Protein AF-A0A4Q4UYW0-F1 (afdb_monomer)

Structure (mmCIF, N/CA/C/O backbone):
data_AF-A0A4Q4UYW0-F1
#
_entry.id   AF-A0A4Q4UYW0-F1
#
loop_
_atom_site.group_PDB
_atom_site.id
_atom_site.type_symbol
_atom_site.label_atom_id
_atom_site.label_alt_id
_atom_site.label_comp_id
_atom_site.label_asym_id
_atom_site.label_entity_id
_atom_site.label_seq_id
_atom_site.pdbx_PDB_ins_code
_atom_site.Cartn_x
_atom_site.Cartn_y
_atom_site.Cartn_z
_atom_site.occupancy
_atom_site.B_iso_or_equiv
_atom_site.auth_seq_id
_atom_site.auth_comp_id
_atom_site.auth_asym_id
_atom_site.auth_atom_id
_atom_site.pdbx_PDB_model_num
ATOM 1 N N . MET A 1 1 ? 31.840 22.309 -17.885 1.00 37.22 1 MET A N 1
ATOM 2 C CA . MET A 1 1 ? 30.847 21.472 -18.588 1.00 37.22 1 MET A CA 1
ATOM 3 C C . MET A 1 1 ? 29.700 21.214 -17.633 1.00 37.22 1 MET A C 1
ATOM 5 O O . MET A 1 1 ? 29.828 20.381 -16.749 1.00 37.22 1 MET A O 1
ATOM 9 N N . SER A 1 2 ? 28.628 21.988 -17.738 1.00 43.12 2 SER A N 1
ATOM 10 C CA . SER A 1 2 ? 27.398 21.745 -16.988 1.00 43.12 2 SER A CA 1
ATOM 11 C C . SER A 1 2 ? 26.400 21.088 -17.933 1.00 43.12 2 SER A C 1
ATOM 13 O O . SER A 1 2 ? 25.765 21.777 -18.727 1.00 43.12 2 SER A O 1
ATOM 15 N N . VAL A 1 3 ? 26.281 19.765 -17.866 1.00 48.62 3 VAL A N 1
ATOM 16 C CA . VAL A 1 3 ? 25.119 19.072 -18.419 1.00 48.62 3 VAL A CA 1
ATOM 17 C C . VAL A 1 3 ? 24.305 18.651 -17.213 1.00 48.62 3 VAL A C 1
ATOM 19 O O . VAL A 1 3 ? 24.670 17.733 -16.485 1.00 48.62 3 VAL A O 1
ATOM 22 N N . LEU A 1 4 ? 23.254 19.415 -16.938 1.00 41.69 4 LEU A N 1
ATOM 23 C CA . LEU A 1 4 ? 22.199 19.003 -16.027 1.00 41.69 4 LEU A CA 1
ATOM 24 C C . LEU A 1 4 ? 21.685 17.650 -16.523 1.00 41.69 4 LEU A C 1
ATOM 26 O O . LEU A 1 4 ? 20.994 17.578 -17.535 1.00 41.69 4 LEU A O 1
ATOM 30 N N . ASN A 1 5 ? 22.084 16.580 -15.840 1.00 45.84 5 ASN A N 1
ATOM 31 C CA . ASN A 1 5 ? 21.645 15.225 -16.124 1.00 45.84 5 ASN A CA 1
ATOM 32 C C . ASN A 1 5 ? 20.205 15.103 -15.611 1.00 45.84 5 ASN A C 1
ATOM 34 O O . ASN A 1 5 ? 19.944 14.687 -14.482 1.00 45.84 5 ASN A O 1
ATOM 38 N N . LEU A 1 6 ? 19.264 15.602 -16.414 1.00 48.75 6 LEU A N 1
ATOM 39 C CA . LEU A 1 6 ? 17.828 15.478 -16.197 1.00 48.75 6 LEU A CA 1
ATOM 40 C C . LEU A 1 6 ? 17.449 14.009 -16.434 1.00 48.75 6 LEU A C 1
ATOM 42 O O . LEU A 1 6 ? 16.864 13.670 -17.449 1.00 48.75 6 LEU A O 1
ATOM 46 N N . ARG A 1 7 ? 17.823 13.141 -15.486 1.00 54.03 7 ARG A N 1
ATOM 47 C CA . ARG A 1 7 ? 17.459 11.719 -15.420 1.00 54.03 7 ARG A CA 1
ATOM 48 C C . ARG A 1 7 ? 17.829 10.905 -16.668 1.00 54.03 7 ARG A C 1
ATOM 50 O O . ARG A 1 7 ? 16.960 10.494 -17.419 1.00 54.03 7 ARG A O 1
ATOM 57 N N . ASP A 1 8 ? 19.112 10.577 -16.793 1.00 66.94 8 ASP A N 1
ATOM 58 C CA . ASP A 1 8 ? 19.540 9.192 -17.052 1.00 66.94 8 ASP A CA 1
ATOM 59 C C . ASP A 1 8 ? 18.953 8.482 -18.296 1.00 66.94 8 ASP A C 1
ATOM 61 O O . ASP A 1 8 ? 18.751 7.267 -18.296 1.00 66.94 8 ASP A O 1
ATOM 65 N N . VAL A 1 9 ? 18.678 9.232 -19.368 1.00 78.44 9 VAL A N 1
ATOM 66 C CA . VAL A 1 9 ? 18.334 8.664 -20.679 1.00 78.44 9 VAL A CA 1
ATOM 67 C C . VAL A 1 9 ? 19.614 8.131 -21.314 1.00 78.44 9 VAL A C 1
ATOM 69 O O . VAL A 1 9 ? 20.550 8.888 -21.580 1.00 78.44 9 VAL A O 1
ATOM 72 N N . LEU A 1 10 ? 19.657 6.824 -21.549 1.00 82.50 10 LEU A N 1
ATOM 73 C CA . LEU A 1 10 ? 20.771 6.159 -22.205 1.00 82.50 10 LEU A CA 1
ATOM 74 C C . LEU A 1 10 ? 20.535 6.100 -23.718 1.00 82.50 10 LEU A C 1
ATOM 76 O O . LEU A 1 10 ? 19.423 5.794 -24.156 1.00 82.50 10 LEU A O 1
ATOM 80 N N . PRO A 1 11 ? 21.575 6.337 -24.537 1.00 84.06 11 PRO A N 1
ATOM 81 C CA . PRO A 1 11 ? 21.497 6.024 -25.954 1.00 84.06 11 PRO A CA 1
ATOM 82 C C . PRO A 1 11 ? 21.308 4.513 -26.139 1.00 84.06 11 PRO A C 1
ATOM 84 O O . PRO A 1 11 ? 21.851 3.709 -25.374 1.00 84.06 11 PRO A O 1
ATOM 87 N N . PHE A 1 12 ? 20.555 4.119 -27.166 1.00 84.75 12 PHE A N 1
ATOM 88 C CA . PHE A 1 12 ? 20.363 2.706 -27.469 1.00 84.75 12 PHE A CA 1
ATOM 89 C C . PHE A 1 12 ? 21.701 2.034 -27.830 1.00 84.75 12 PHE A C 1
ATOM 91 O O . PHE A 1 12 ? 22.439 2.559 -28.670 1.00 84.75 12 PHE A O 1
ATOM 98 N N . PRO A 1 13 ? 22.035 0.878 -27.227 1.00 84.94 13 PRO A N 1
ATOM 99 C CA . PRO A 1 13 ? 23.252 0.152 -27.567 1.00 84.94 13 PRO A CA 1
ATOM 100 C C . PRO A 1 13 ? 23.140 -0.444 -28.975 1.00 84.94 13 PRO A C 1
ATOM 102 O O . PRO A 1 13 ? 22.151 -1.101 -29.299 1.00 84.94 13 PRO A O 1
ATOM 105 N N . GLY A 1 14 ? 24.164 -0.244 -29.807 1.00 81.62 14 GLY A N 1
ATOM 106 C CA . GLY A 1 14 ? 24.195 -0.795 -31.164 1.00 81.62 14 GLY A CA 1
ATOM 107 C C . GLY A 1 14 ? 24.127 -2.326 -31.172 1.00 81.62 14 GLY A C 1
ATOM 108 O O . GLY A 1 14 ? 24.785 -2.986 -30.367 1.00 81.62 14 GLY A O 1
ATOM 109 N N . GLY A 1 15 ? 23.309 -2.887 -32.064 1.00 82.38 15 GLY A N 1
ATOM 110 C CA . GLY A 1 15 ? 23.194 -4.326 -32.289 1.00 82.38 15 GLY A CA 1
ATOM 111 C C . GLY A 1 15 ? 24.030 -4.822 -33.472 1.00 82.38 15 GLY A C 1
ATOM 112 O O . GLY A 1 15 ? 25.013 -4.206 -33.876 1.00 82.38 15 GLY A O 1
ATOM 113 N N . ALA A 1 16 ? 23.627 -5.966 -34.034 1.00 76.81 16 ALA A N 1
ATOM 114 C CA . ALA A 1 16 ? 24.297 -6.583 -35.184 1.00 76.81 16 ALA A CA 1
ATOM 115 C C . ALA A 1 16 ? 24.113 -5.791 -36.494 1.00 76.81 16 ALA A C 1
ATOM 117 O O . ALA A 1 16 ? 24.947 -5.895 -37.388 1.00 76.81 16 ALA A O 1
ATOM 118 N N . ASN A 1 17 ? 23.045 -4.993 -36.588 1.00 81.81 17 ASN A N 1
ATOM 119 C CA . ASN A 1 17 ? 22.702 -4.159 -37.738 1.00 81.81 17 ASN A CA 1
ATOM 120 C C . ASN A 1 17 ? 22.363 -2.736 -37.282 1.00 81.81 17 ASN A C 1
ATOM 122 O O . ASN A 1 17 ? 22.020 -2.516 -36.125 1.00 81.81 17 ASN A O 1
ATOM 126 N N . SER A 1 18 ? 22.362 -1.776 -38.211 1.00 78.94 18 SER A N 1
ATOM 127 C CA . SER A 1 18 ? 21.958 -0.386 -37.937 1.00 78.94 18 SER A CA 1
ATOM 128 C C . SER A 1 18 ? 20.484 -0.233 -37.539 1.00 78.94 18 SER A C 1
ATOM 130 O O . SER A 1 18 ? 20.107 0.792 -36.984 1.00 78.94 18 SER A O 1
ATOM 132 N N . SER A 1 19 ? 19.650 -1.230 -37.842 1.00 82.94 19 SER A N 1
ATOM 133 C CA . SER A 1 19 ? 18.232 -1.287 -37.474 1.00 82.94 19 SER A CA 1
ATOM 134 C C . SER A 1 19 ? 17.964 -2.076 -36.193 1.00 82.94 19 SER A C 1
ATOM 136 O O . SER A 1 19 ? 16.814 -2.141 -35.773 1.00 82.94 19 SER A O 1
ATOM 138 N N . ASP A 1 20 ? 18.982 -2.684 -35.581 1.00 86.31 20 ASP A N 1
ATOM 139 C CA . ASP A 1 20 ? 18.820 -3.565 -34.427 1.00 86.31 20 ASP A CA 1
ATOM 140 C C . ASP A 1 20 ? 19.618 -3.048 -33.231 1.00 86.31 20 ASP A C 1
ATOM 142 O O . ASP A 1 20 ? 20.729 -2.537 -33.369 1.00 86.31 20 ASP A O 1
ATOM 146 N N . ILE A 1 21 ? 19.076 -3.249 -32.036 1.00 87.94 21 ILE A N 1
ATOM 147 C CA . ILE A 1 21 ? 19.763 -2.996 -30.768 1.00 87.94 21 ILE A CA 1
ATOM 148 C C . ILE A 1 21 ? 19.910 -4.297 -30.001 1.00 87.94 21 ILE A C 1
ATOM 150 O O . ILE A 1 21 ? 19.059 -5.186 -30.088 1.00 87.94 21 ILE A O 1
ATOM 154 N N . PHE 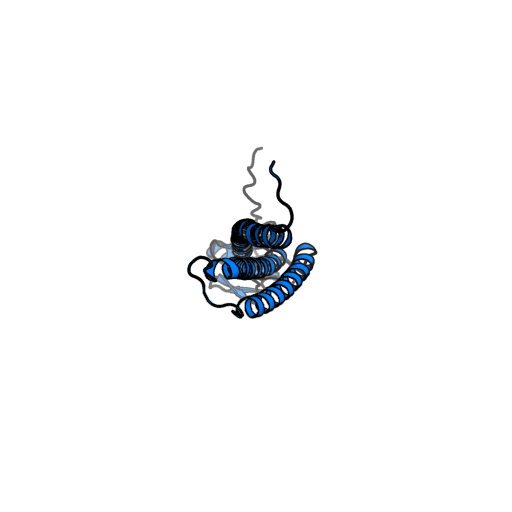A 1 22 ? 20.999 -4.409 -29.249 1.00 85.50 22 PHE A N 1
ATOM 155 C CA . PHE A 1 22 ? 21.275 -5.577 -28.425 1.00 85.50 22 PHE A CA 1
ATOM 156 C C . PHE A 1 22 ? 21.158 -5.214 -26.946 1.00 85.50 22 PHE A C 1
ATOM 158 O O . PHE A 1 22 ? 22.003 -4.509 -26.398 1.00 85.50 22 PHE A O 1
ATOM 165 N N . LEU A 1 23 ? 20.097 -5.698 -26.301 1.00 84.12 23 LEU A N 1
ATOM 166 C CA . LEU A 1 23 ? 19.806 -5.458 -24.889 1.00 84.12 23 LEU A CA 1
ATOM 167 C C . LEU A 1 23 ? 19.755 -6.787 -24.148 1.00 84.12 23 LEU A C 1
ATOM 169 O O . LEU A 1 23 ? 18.889 -7.618 -24.413 1.00 84.12 23 LEU A O 1
ATOM 173 N N . ASN A 1 24 ? 20.693 -6.976 -23.216 1.00 79.25 24 ASN A N 1
ATOM 174 C CA . ASN A 1 24 ? 20.691 -8.076 -22.248 1.00 79.25 24 ASN A CA 1
ATOM 175 C C . ASN A 1 24 ? 20.400 -9.463 -22.870 1.00 79.25 24 ASN A C 1
ATOM 177 O O . ASN A 1 24 ? 19.619 -10.253 -22.341 1.00 79.25 24 ASN A O 1
ATOM 181 N N . GLY A 1 25 ? 21.043 -9.757 -24.009 1.00 77.31 25 GLY A N 1
ATOM 182 C CA . GLY A 1 25 ? 20.947 -11.049 -24.698 1.00 77.31 25 GLY A CA 1
ATOM 183 C C . GLY A 1 25 ? 19.848 -11.152 -25.759 1.00 77.31 25 GLY A C 1
ATOM 184 O O . GLY A 1 25 ? 19.699 -12.216 -26.357 1.00 77.31 25 GLY A O 1
ATOM 185 N N . GLN A 1 26 ? 19.085 -10.085 -26.009 1.00 83.56 26 GLN A N 1
ATOM 186 C CA . GLN A 1 26 ? 17.999 -10.067 -26.989 1.00 83.56 26 GLN A CA 1
ATOM 187 C C . GLN A 1 26 ? 18.166 -8.938 -28.011 1.00 83.56 26 GLN A C 1
ATOM 189 O O . GLN A 1 26 ? 18.693 -7.865 -27.711 1.00 83.56 26 GLN A O 1
ATOM 194 N N . HIS A 1 27 ? 17.715 -9.205 -29.239 1.00 86.62 27 HIS A N 1
ATOM 195 C CA . HIS A 1 27 ? 17.738 -8.252 -30.345 1.00 86.62 27 HIS A CA 1
ATOM 196 C C . HIS A 1 27 ? 16.369 -7.587 -30.496 1.00 86.62 27 HIS A C 1
ATOM 198 O O . HIS A 1 27 ? 15.364 -8.272 -30.704 1.00 86.62 27 HIS A O 1
ATOM 204 N N . LEU A 1 28 ? 16.339 -6.258 -30.429 1.00 86.44 28 LEU A N 1
ATOM 205 C CA . LEU A 1 28 ? 15.134 -5.445 -30.606 1.00 86.44 28 LEU A CA 1
ATOM 206 C C . LEU A 1 28 ? 15.288 -4.548 -31.836 1.00 86.44 28 LEU A C 1
ATOM 208 O O . LEU A 1 28 ? 16.394 -4.121 -32.153 1.00 86.44 28 LEU A O 1
ATOM 212 N N . ASN A 1 29 ? 14.180 -4.247 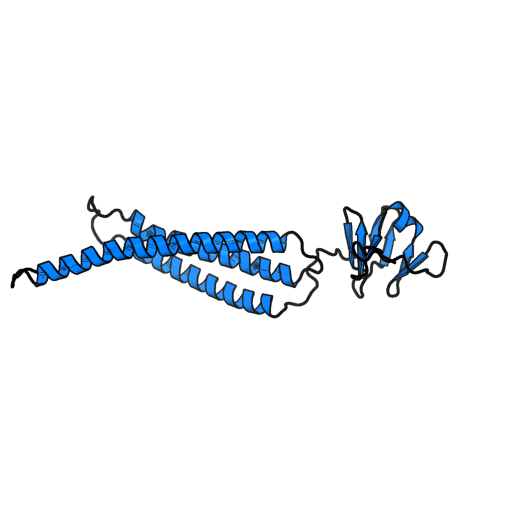-32.514 1.00 88.00 29 ASN A N 1
ATOM 213 C CA . ASN A 1 29 ? 14.194 -3.393 -33.699 1.00 88.00 29 ASN A CA 1
ATOM 214 C C . ASN A 1 29 ? 14.223 -1.910 -33.285 1.00 88.00 29 ASN A C 1
ATOM 216 O O . ASN A 1 29 ? 13.258 -1.400 -32.711 1.00 88.00 29 ASN A O 1
ATOM 220 N N . LEU A 1 30 ? 15.326 -1.226 -33.591 1.00 87.69 30 LEU A N 1
ATOM 221 C CA . LEU A 1 30 ? 15.562 0.185 -33.278 1.00 87.69 30 LEU A CA 1
ATOM 222 C C . LEU A 1 30 ? 14.577 1.095 -34.006 1.00 87.69 30 LEU A C 1
ATOM 224 O O . LEU A 1 30 ? 14.023 2.003 -33.395 1.00 87.69 30 LEU A O 1
ATOM 228 N N . THR A 1 31 ? 14.295 0.817 -35.281 1.00 88.62 31 THR A N 1
ATOM 229 C CA . THR A 1 31 ? 13.403 1.670 -36.087 1.00 88.62 31 THR A CA 1
ATOM 230 C C . THR A 1 31 ? 11.992 1.720 -35.506 1.00 88.62 31 THR A C 1
ATOM 232 O O . THR A 1 31 ? 11.359 2.772 -35.468 1.00 88.62 31 THR A O 1
ATOM 235 N N . THR A 1 32 ? 11.510 0.591 -34.981 1.00 87.25 32 THR A N 1
ATOM 236 C CA . THR A 1 32 ? 10.212 0.505 -34.309 1.00 87.25 32 THR A CA 1
ATOM 237 C C . THR A 1 32 ? 10.228 1.232 -32.966 1.00 87.25 32 THR A C 1
ATOM 239 O O . THR A 1 32 ? 9.264 1.915 -32.631 1.00 87.25 32 THR A O 1
ATOM 242 N N . LEU A 1 33 ? 11.317 1.125 -32.201 1.00 87.50 33 LEU A N 1
ATOM 243 C CA . LEU A 1 33 ? 11.456 1.821 -30.920 1.00 87.50 33 LEU A CA 1
ATOM 244 C C . LEU A 1 33 ? 11.475 3.341 -31.091 1.00 87.50 33 LEU A C 1
ATOM 246 O O . LEU A 1 33 ? 10.800 4.039 -30.338 1.00 87.50 33 LEU A O 1
ATOM 250 N N . GLU A 1 34 ? 12.179 3.842 -32.106 1.00 89.00 34 GLU A N 1
ATOM 251 C CA . GLU A 1 34 ? 12.214 5.266 -32.445 1.00 89.00 34 GLU A CA 1
ATOM 252 C C . GLU A 1 34 ? 10.867 5.761 -32.981 1.00 89.00 34 GLU A C 1
ATOM 254 O O . GLU A 1 34 ? 10.387 6.809 -32.550 1.00 89.00 34 GLU A O 1
ATOM 259 N N . TYR A 1 35 ? 10.211 4.990 -33.859 1.00 90.31 35 TYR A N 1
ATOM 260 C CA . TYR A 1 35 ? 8.886 5.333 -34.389 1.00 90.31 35 TYR A CA 1
ATOM 261 C C . TYR A 1 35 ? 7.846 5.494 -33.273 1.00 90.31 35 TYR A C 1
ATOM 263 O O . TYR A 1 35 ? 7.040 6.424 -33.289 1.00 90.31 35 TYR A O 1
ATOM 271 N N . TRP A 1 36 ? 7.902 4.618 -32.269 1.00 88.81 36 TRP A N 1
ATOM 272 C CA . TRP A 1 36 ? 7.042 4.673 -31.092 1.00 88.81 36 TRP A CA 1
ATOM 273 C C . TRP A 1 36 ? 7.641 5.486 -29.937 1.00 88.81 36 TRP A C 1
ATOM 275 O O . TRP A 1 36 ? 7.127 5.393 -28.829 1.00 88.81 36 TRP A O 1
ATOM 285 N N . ASN A 1 37 ? 8.683 6.291 -30.165 1.00 91.19 37 ASN A N 1
ATOM 286 C CA . ASN A 1 37 ? 9.288 7.198 -29.182 1.00 91.19 37 ASN A CA 1
ATOM 287 C C . ASN A 1 37 ? 9.569 6.543 -27.813 1.00 91.19 37 ASN A C 1
ATOM 289 O O . ASN A 1 37 ? 9.268 7.097 -26.752 1.00 91.19 37 ASN A O 1
ATOM 293 N N . TYR A 1 38 ? 10.096 5.321 -27.840 1.00 89.06 38 TYR A N 1
ATOM 294 C CA . TYR A 1 38 ? 10.594 4.668 -26.641 1.00 89.06 38 TYR A CA 1
ATOM 295 C C . TYR A 1 38 ? 11.957 5.240 -26.269 1.00 89.06 38 TYR A C 1
ATOM 297 O O . TYR A 1 38 ? 12.795 5.520 -27.123 1.00 89.06 38 TYR A O 1
ATOM 305 N N . THR A 1 39 ? 12.192 5.369 -24.970 1.00 89.56 39 THR A N 1
ATOM 306 C CA . THR A 1 39 ? 13.455 5.842 -24.408 1.00 89.56 39 THR A CA 1
ATOM 307 C C . THR A 1 39 ? 13.967 4.836 -23.393 1.00 89.56 39 THR A C 1
ATOM 309 O O . THR A 1 39 ? 13.196 4.265 -22.616 1.00 89.56 39 THR A O 1
ATOM 312 N N . LEU A 1 40 ? 15.272 4.577 -23.446 1.00 88.31 40 LEU A N 1
ATOM 313 C CA . LEU A 1 40 ? 15.957 3.693 -22.516 1.00 88.31 40 LEU A CA 1
ATOM 314 C C . LEU A 1 40 ? 16.499 4.517 -21.349 1.00 88.31 40 LEU A C 1
ATOM 316 O O . LEU A 1 40 ? 17.150 5.539 -21.556 1.00 88.31 40 LEU A O 1
ATOM 320 N N . PHE A 1 41 ? 16.262 4.053 -20.130 1.00 86.88 41 PHE A N 1
ATOM 321 C CA . PHE A 1 41 ? 16.750 4.683 -18.909 1.00 86.88 41 PHE A CA 1
ATOM 322 C C . PHE A 1 41 ? 17.843 3.838 -18.256 1.00 86.88 41 PHE A C 1
ATOM 324 O O . PHE A 1 41 ? 17.817 2.609 -18.327 1.00 86.88 41 PHE A O 1
ATOM 331 N N . SER A 1 42 ? 18.764 4.492 -17.548 1.00 82.94 42 SER A N 1
ATOM 332 C CA . SER A 1 42 ? 19.836 3.850 -16.766 1.00 82.94 42 SER A CA 1
ATOM 333 C C . SER A 1 42 ? 19.349 2.819 -15.749 1.00 82.94 42 SER A C 1
ATOM 335 O O . SER A 1 42 ? 20.056 1.862 -15.448 1.00 82.94 42 SER A O 1
ATOM 337 N N . ASN A 1 43 ? 18.121 2.990 -15.255 1.00 75.69 43 ASN A N 1
ATOM 338 C CA . ASN A 1 43 ? 17.466 2.097 -14.307 1.00 75.69 43 ASN A CA 1
ATOM 339 C C . ASN A 1 43 ? 16.958 0.809 -14.981 1.00 75.69 43 ASN A C 1
ATOM 341 O O . ASN A 1 43 ? 15.982 0.231 -14.516 1.00 75.69 43 ASN A O 1
ATOM 345 N N . GLY A 1 44 ? 17.523 0.416 -16.125 1.00 82.06 44 GLY A N 1
ATOM 346 C CA . GLY A 1 44 ? 17.142 -0.804 -16.833 1.00 82.06 44 GLY A CA 1
ATOM 347 C C . GLY A 1 44 ? 15.678 -0.816 -17.273 1.00 82.06 44 GLY A C 1
ATOM 348 O O . GLY A 1 44 ? 15.065 -1.882 -17.336 1.00 82.06 44 GLY A O 1
ATOM 349 N N . THR A 1 45 ? 15.090 0.341 -17.587 1.00 87.06 45 THR A N 1
ATOM 350 C CA . THR A 1 45 ? 13.682 0.446 -18.010 1.00 87.06 45 THR A CA 1
ATOM 351 C C . THR A 1 45 ? 13.564 1.105 -19.372 1.00 87.06 45 THR A C 1
ATOM 353 O O . THR A 1 45 ? 14.334 1.997 -19.721 1.00 87.06 45 THR A O 1
ATOM 356 N N . LEU A 1 46 ? 12.585 0.651 -20.145 1.00 88.69 46 LEU A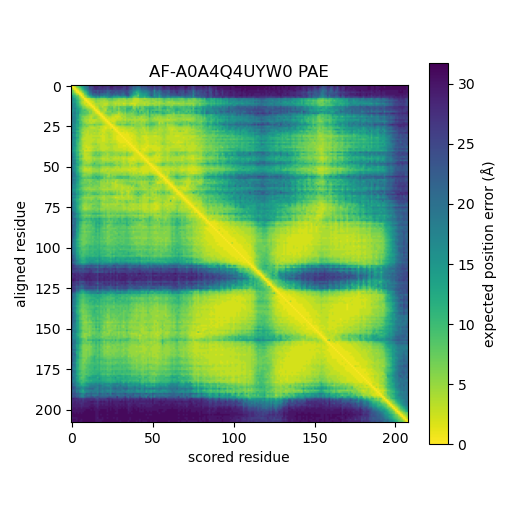 N 1
ATOM 357 C CA . LEU A 1 46 ? 12.236 1.176 -21.453 1.00 88.69 46 LEU A CA 1
ATOM 358 C C . LEU A 1 46 ? 10.828 1.738 -21.363 1.00 88.69 46 LEU A C 1
ATOM 360 O O . LEU A 1 46 ? 9.882 0.993 -21.094 1.00 88.69 46 LEU A O 1
ATOM 364 N N . SER A 1 47 ? 10.678 3.041 -21.566 1.00 87.38 47 SER A N 1
ATOM 365 C CA . SER A 1 47 ? 9.364 3.662 -21.482 1.00 87.38 47 SER A CA 1
ATOM 366 C C . SER A 1 47 ? 9.078 4.631 -22.615 1.00 87.38 47 SER A C 1
ATOM 368 O O . SER A 1 47 ? 9.962 5.258 -23.199 1.00 87.38 47 SER A O 1
ATOM 370 N N . ASN A 1 48 ? 7.795 4.694 -22.931 1.00 87.19 48 ASN A N 1
ATOM 371 C CA . ASN A 1 48 ? 7.132 5.769 -23.641 1.00 87.19 48 ASN A CA 1
ATOM 372 C C . ASN A 1 48 ? 6.217 6.453 -22.605 1.00 87.19 48 ASN A C 1
ATOM 374 O O . ASN A 1 48 ? 5.876 5.854 -21.584 1.00 87.19 48 ASN A O 1
ATOM 378 N N . ASN A 1 49 ? 5.781 7.682 -22.864 1.00 82.75 49 ASN A N 1
ATOM 379 C CA . ASN A 1 49 ? 4.848 8.458 -22.043 1.00 82.75 49 ASN A CA 1
ATOM 380 C C . ASN A 1 49 ? 3.649 7.658 -21.487 1.00 82.75 49 ASN A C 1
ATOM 382 O O . ASN A 1 49 ? 3.107 8.038 -20.454 1.00 82.75 49 ASN A O 1
ATOM 386 N N . SER A 1 50 ? 3.217 6.583 -22.156 1.00 84.00 50 SER A N 1
ATOM 387 C CA . SER A 1 50 ? 2.091 5.735 -21.739 1.00 84.00 50 SER A CA 1
ATOM 388 C C . SER A 1 50 ? 2.454 4.317 -21.275 1.00 84.00 50 SER A C 1
ATOM 390 O O . SER A 1 50 ? 1.668 3.720 -20.542 1.00 84.00 50 SER A O 1
ATOM 392 N N . TRP A 1 51 ? 3.603 3.757 -21.663 1.00 85.81 51 TRP A N 1
ATOM 393 C CA . TRP A 1 51 ? 3.959 2.361 -21.366 1.00 85.81 51 TRP A CA 1
ATOM 394 C C . TRP A 1 51 ? 5.371 2.271 -20.811 1.00 85.81 51 TRP A C 1
ATOM 396 O O . TRP A 1 51 ? 6.286 2.885 -21.347 1.00 85.81 51 TRP A O 1
ATOM 406 N N . CYS A 1 52 ? 5.563 1.448 -19.781 1.00 86.88 52 CYS A N 1
ATOM 407 C CA . CYS A 1 52 ? 6.874 1.174 -19.203 1.00 86.88 52 CYS A CA 1
ATOM 408 C C . CYS A 1 52 ? 7.106 -0.331 -19.102 1.00 86.88 52 CYS A C 1
ATOM 410 O O . CYS A 1 52 ? 6.282 -1.054 -18.526 1.00 86.88 52 CYS A O 1
ATOM 412 N N . PHE A 1 53 ? 8.254 -0.773 -19.611 1.00 88.69 53 PHE A N 1
ATOM 413 C CA . PHE A 1 53 ? 8.712 -2.153 -19.602 1.00 88.69 53 PHE A CA 1
ATOM 414 C C . PHE A 1 53 ? 10.096 -2.282 -18.972 1.00 88.69 53 PHE A C 1
ATOM 416 O O . PHE A 1 53 ? 10.942 -1.393 -19.075 1.00 88.69 53 PHE A O 1
ATOM 423 N N . MET A 1 54 ? 10.325 -3.417 -18.321 1.00 86.81 54 MET A N 1
ATOM 424 C CA . MET A 1 54 ? 11.626 -3.760 -17.760 1.00 86.81 54 MET A CA 1
ATOM 425 C C . MET A 1 54 ? 12.568 -4.263 -18.862 1.00 86.81 54 MET A C 1
ATOM 427 O O . MET A 1 54 ? 12.135 -4.969 -19.767 1.00 86.81 54 MET A O 1
ATOM 431 N N . THR A 1 55 ? 13.854 -3.924 -18.779 1.00 83.94 55 THR A N 1
ATOM 432 C CA . THR A 1 55 ? 14.899 -4.403 -19.706 1.00 83.94 55 THR A CA 1
ATOM 433 C C . THR A 1 55 ? 15.990 -5.222 -19.023 1.00 83.94 55 THR A C 1
ATOM 435 O O . THR A 1 55 ? 16.924 -5.645 -19.692 1.00 83.94 55 THR A O 1
ATOM 438 N N . ASP A 1 56 ? 15.866 -5.509 -17.726 1.00 81.81 56 ASP A N 1
ATOM 439 C CA . ASP A 1 56 ? 16.780 -6.391 -16.990 1.00 81.81 56 ASP A CA 1
ATOM 440 C C . ASP A 1 56 ? 16.335 -7.862 -17.060 1.00 81.81 56 ASP A C 1
ATOM 442 O O . ASP A 1 56 ? 15.142 -8.173 -17.072 1.00 81.81 56 ASP A O 1
ATOM 446 N N . LEU A 1 57 ? 17.297 -8.791 -17.084 1.00 73.31 57 LEU A N 1
ATOM 447 C CA . LEU A 1 57 ? 17.031 -10.236 -17.031 1.00 73.31 57 LEU A CA 1
ATOM 448 C C . LEU A 1 57 ? 16.378 -10.615 -15.687 1.00 73.31 57 LEU A C 1
ATOM 450 O O . LEU A 1 57 ? 16.823 -10.124 -14.648 1.00 73.31 57 LEU A O 1
ATOM 454 N N . PRO A 1 58 ? 15.373 -11.516 -15.652 1.00 77.38 58 PRO A N 1
ATOM 455 C CA . PRO A 1 58 ? 14.802 -12.331 -16.738 1.00 77.38 58 PRO A CA 1
ATOM 456 C C . PRO A 1 58 ? 13.616 -11.682 -17.481 1.00 77.38 58 PRO A C 1
ATOM 458 O O . PRO A 1 58 ? 12.915 -12.360 -18.226 1.00 77.38 58 PRO A O 1
ATOM 461 N N . PHE A 1 59 ? 13.353 -10.397 -17.255 1.00 80.38 59 PHE A N 1
ATOM 462 C CA . PHE A 1 59 ? 12.141 -9.699 -17.693 1.00 80.38 59 PHE A CA 1
ATOM 463 C C . PHE A 1 59 ? 12.307 -8.945 -19.021 1.00 80.38 59 PHE A C 1
ATOM 465 O O . PHE A 1 59 ? 11.449 -8.133 -19.375 1.00 80.38 59 PHE A O 1
ATOM 472 N N . THR A 1 60 ? 13.400 -9.219 -19.739 1.00 82.44 60 THR A N 1
ATOM 473 C CA . THR A 1 60 ? 13.744 -8.625 -21.030 1.00 82.44 60 THR A CA 1
ATOM 474 C C . THR A 1 60 ? 12.714 -8.970 -22.111 1.00 82.44 60 THR A C 1
ATOM 476 O O . THR A 1 60 ? 12.372 -10.145 -22.280 1.00 82.44 60 THR A O 1
ATOM 479 N N . PRO A 1 61 ? 12.220 -7.968 -22.862 1.00 83.75 61 PRO A N 1
ATOM 480 C CA . PRO A 1 61 ? 11.190 -8.176 -23.870 1.00 83.75 61 PRO A CA 1
ATOM 481 C C . PRO A 1 61 ? 11.751 -8.908 -25.091 1.00 83.75 61 PRO A C 1
ATOM 483 O O . PRO A 1 61 ? 12.650 -8.398 -25.747 1.00 83.75 61 PRO A O 1
ATOM 486 N N . ALA A 1 62 ? 11.166 -10.048 -25.467 1.00 82.94 62 ALA A N 1
ATOM 487 C CA . ALA A 1 62 ? 11.718 -10.915 -26.513 1.00 82.94 62 ALA A CA 1
ATOM 488 C C . ALA A 1 62 ? 11.819 -10.236 -27.888 1.00 82.94 62 ALA A C 1
ATOM 490 O O . ALA A 1 62 ? 12.805 -10.427 -28.600 1.00 82.94 62 ALA A O 1
ATOM 491 N N . ARG A 1 63 ? 10.773 -9.496 -28.282 1.00 82.12 63 ARG A N 1
ATOM 492 C CA . ARG A 1 63 ? 10.680 -8.743 -29.546 1.00 82.12 63 ARG A CA 1
ATOM 493 C C . ARG A 1 63 ? 9.698 -7.582 -29.411 1.00 82.12 63 ARG A C 1
ATOM 495 O O . ARG A 1 63 ? 8.748 -7.666 -28.631 1.00 82.12 63 ARG A O 1
ATOM 502 N N . VAL A 1 64 ? 9.895 -6.552 -30.231 1.00 85.25 64 VAL A N 1
ATOM 503 C CA . VAL A 1 64 ? 8.929 -5.463 -30.461 1.00 85.25 64 VAL A CA 1
ATOM 504 C C . VAL A 1 64 ? 8.137 -5.784 -31.724 1.00 85.25 64 VAL A C 1
ATOM 506 O O . VAL A 1 64 ? 8.732 -6.143 -32.739 1.00 85.25 64 VAL A O 1
ATOM 509 N N . LEU A 1 65 ? 6.813 -5.675 -31.671 1.00 85.75 65 LEU A N 1
ATOM 510 C CA . LEU A 1 65 ? 5.960 -5.718 -32.857 1.00 85.75 65 LEU A CA 1
ATOM 511 C C . LEU A 1 65 ? 5.879 -4.334 -33.504 1.00 85.75 65 LEU A C 1
ATOM 513 O O . LEU A 1 65 ? 5.993 -3.311 -32.835 1.00 85.75 65 LEU A O 1
ATOM 517 N N . GLU A 1 66 ? 5.551 -4.302 -34.793 1.00 84.31 66 GLU A N 1
ATOM 518 C CA . GLU A 1 66 ? 5.344 -3.062 -35.558 1.00 84.31 66 GLU A CA 1
ATOM 519 C C . GLU A 1 66 ? 4.244 -2.159 -34.967 1.00 84.31 66 GLU A C 1
ATOM 521 O O . GLU A 1 66 ? 4.287 -0.940 -35.119 1.00 84.31 66 GLU A O 1
ATOM 526 N N . ASN A 1 67 ? 3.295 -2.738 -34.225 1.00 81.94 67 ASN A N 1
ATOM 527 C CA . ASN A 1 67 ? 2.242 -2.013 -33.508 1.00 81.94 67 ASN A CA 1
ATOM 528 C C . ASN A 1 67 ? 2.714 -1.336 -32.200 1.00 81.94 67 ASN A C 1
ATOM 530 O O . ASN A 1 67 ? 1.889 -0.762 -31.493 1.00 81.94 67 ASN A O 1
ATOM 534 N N . GLY A 1 68 ? 4.000 -1.444 -31.845 1.00 78.06 68 GLY A N 1
ATOM 535 C CA . GLY A 1 68 ? 4.589 -0.805 -30.665 1.00 78.06 68 GLY A CA 1
ATOM 536 C C . GLY A 1 68 ? 4.431 -1.583 -29.357 1.00 78.06 68 GLY A C 1
ATOM 537 O O . GLY A 1 68 ? 4.797 -1.070 -28.299 1.00 78.06 68 GLY A O 1
ATOM 538 N N . THR A 1 69 ? 3.900 -2.807 -29.411 1.00 83.88 69 THR A N 1
ATOM 539 C CA . THR A 1 69 ? 3.793 -3.713 -28.255 1.00 83.88 69 THR A CA 1
ATOM 540 C C . THR A 1 69 ? 4.957 -4.699 -28.205 1.00 83.88 69 THR A C 1
ATOM 542 O O . THR A 1 69 ? 5.627 -4.944 -29.208 1.00 83.88 69 THR A O 1
ATOM 545 N N . PHE A 1 70 ? 5.200 -5.287 -27.035 1.00 87.06 70 PHE A N 1
ATOM 546 C CA . PHE A 1 70 ? 6.294 -6.232 -26.832 1.00 87.06 70 PHE A CA 1
ATOM 547 C C . PHE A 1 70 ? 5.778 -7.644 -26.542 1.00 87.06 70 PHE A C 1
ATOM 549 O O . PHE A 1 70 ? 4.771 -7.824 -25.856 1.00 87.06 70 PHE A O 1
ATOM 556 N N . ILE A 1 71 ? 6.504 -8.656 -27.023 1.00 85.94 71 ILE A N 1
ATOM 557 C CA . ILE A 1 71 ? 6.249 -10.072 -26.713 1.00 85.94 71 ILE A CA 1
ATOM 558 C C . ILE A 1 71 ? 7.053 -10.465 -25.485 1.00 85.94 71 ILE A C 1
ATOM 560 O O . ILE A 1 71 ? 8.247 -10.179 -25.412 1.00 85.94 71 ILE A O 1
ATOM 564 N N . ASN A 1 72 ? 6.408 -11.190 -24.567 1.00 84.75 72 ASN A N 1
ATOM 565 C CA . ASN A 1 72 ? 7.036 -11.708 -23.351 1.00 84.75 72 ASN A CA 1
ATOM 566 C C . ASN A 1 72 ? 7.755 -10.607 -22.555 1.00 84.75 72 ASN A C 1
ATOM 568 O O . ASN A 1 72 ? 8.873 -10.779 -22.083 1.00 84.75 72 ASN A O 1
ATOM 572 N N . ALA A 1 73 ? 7.114 -9.443 -22.494 1.00 84.31 73 ALA A N 1
ATOM 573 C CA . ALA A 1 73 ? 7.600 -8.287 -21.774 1.00 84.31 73 ALA A CA 1
ATOM 574 C C . ALA A 1 73 ? 6.835 -8.124 -20.478 1.00 84.31 73 ALA A C 1
ATOM 576 O O . ALA A 1 73 ? 5.671 -8.513 -20.353 1.00 84.31 73 ALA A O 1
ATOM 577 N N . THR A 1 74 ? 7.485 -7.467 -19.535 1.00 86.56 74 THR A N 1
ATOM 578 C CA . THR A 1 74 ? 6.935 -7.300 -18.205 1.00 86.56 74 THR A CA 1
ATOM 579 C C . THR A 1 74 ? 6.899 -5.825 -17.867 1.00 86.56 74 THR A C 1
ATOM 581 O O . THR A 1 74 ? 7.885 -5.109 -18.047 1.00 86.56 74 THR A O 1
ATOM 584 N N . SER A 1 75 ? 5.734 -5.352 -17.431 1.00 85.75 75 SER A N 1
ATOM 585 C CA . SER A 1 75 ? 5.554 -3.932 -17.151 1.00 85.75 75 SER A CA 1
ATOM 586 C C . SER A 1 75 ? 6.300 -3.520 -15.882 1.00 85.75 75 SER A C 1
ATOM 588 O O . SER A 1 75 ? 6.335 -4.271 -14.905 1.00 85.75 75 SER A O 1
ATOM 590 N N . CYS A 1 76 ? 6.832 -2.297 -15.865 1.00 84.69 76 CYS A N 1
ATOM 591 C CA . CYS A 1 76 ? 7.497 -1.708 -14.697 1.00 84.69 76 CYS A CA 1
ATOM 592 C C . CYS A 1 76 ? 6.601 -1.633 -13.447 1.00 84.69 76 CYS A C 1
ATOM 594 O O . CYS A 1 76 ? 7.102 -1.549 -12.325 1.00 84.69 76 CYS A O 1
ATOM 596 N N . TYR A 1 77 ? 5.280 -1.666 -13.640 1.00 82.44 77 TYR A N 1
ATOM 597 C CA . TYR A 1 77 ? 4.266 -1.586 -12.585 1.00 82.44 77 TYR A CA 1
ATOM 598 C C . TYR A 1 77 ? 3.845 -2.960 -12.049 1.00 82.44 77 TYR A C 1
ATOM 600 O O . TYR A 1 77 ? 2.784 -3.097 -11.445 1.00 82.44 77 TYR A O 1
ATOM 608 N N . THR A 1 78 ? 4.639 -4.002 -12.300 1.00 84.19 78 THR A N 1
ATOM 609 C CA . THR A 1 78 ? 4.372 -5.338 -11.762 1.00 84.19 78 THR A CA 1
ATOM 610 C C . THR A 1 78 ? 5.191 -5.596 -10.490 1.00 84.19 78 THR A C 1
ATOM 612 O O . THR A 1 78 ? 6.356 -5.193 -10.402 1.00 84.19 78 THR A O 1
ATOM 615 N N . PRO A 1 79 ? 4.608 -6.259 -9.473 1.00 82.31 79 PRO A N 1
ATOM 616 C CA . PRO A 1 79 ? 5.276 -6.505 -8.198 1.00 82.31 79 PRO A CA 1
ATOM 617 C C . PRO A 1 79 ? 6.264 -7.678 -8.305 1.00 82.31 79 PRO A C 1
ATOM 619 O O . PRO A 1 79 ? 5.937 -8.826 -7.988 1.00 82.31 79 PRO A O 1
ATOM 622 N N . MET A 1 80 ? 7.485 -7.387 -8.752 1.00 81.88 80 MET A N 1
ATOM 623 C CA . MET A 1 80 ? 8.529 -8.388 -9.008 1.00 81.88 80 MET A CA 1
ATOM 624 C C . MET A 1 80 ? 9.546 -8.546 -7.884 1.00 81.88 80 MET A C 1
ATOM 626 O O . MET A 1 80 ? 10.151 -9.610 -7.756 1.00 81.88 80 MET A O 1
ATOM 630 N N . LYS A 1 81 ? 9.782 -7.491 -7.097 1.00 84.75 81 LYS A N 1
ATOM 631 C CA . LYS A 1 81 ? 10.798 -7.537 -6.044 1.00 84.75 81 LYS A CA 1
ATOM 632 C C . LYS A 1 81 ? 10.338 -8.466 -4.922 1.00 84.75 81 LYS A C 1
ATOM 634 O O . LYS A 1 81 ? 9.143 -8.582 -4.629 1.00 84.75 81 LYS A O 1
ATOM 639 N N . ALA A 1 82 ? 11.309 -9.142 -4.311 1.00 86.00 82 ALA A N 1
ATOM 640 C CA . ALA A 1 82 ? 11.072 -9.940 -3.119 1.00 86.00 82 ALA A CA 1
ATOM 641 C C . ALA A 1 82 ? 10.578 -9.051 -1.968 1.00 86.00 82 ALA A C 1
ATOM 643 O O . ALA A 1 82 ? 10.847 -7.852 -1.933 1.00 86.00 82 ALA A O 1
ATOM 644 N N . ILE A 1 83 ? 9.866 -9.659 -1.020 1.00 85.44 83 ILE A N 1
ATOM 645 C CA . ILE A 1 83 ? 9.403 -8.977 0.189 1.00 85.44 83 ILE A CA 1
ATOM 646 C C . ILE A 1 83 ? 10.628 -8.545 1.002 1.00 85.44 83 ILE A C 1
ATOM 648 O O . ILE A 1 83 ? 11.377 -9.389 1.494 1.00 85.44 83 ILE A O 1
ATOM 652 N N . GLY A 1 84 ? 10.830 -7.239 1.145 1.00 86.50 84 GLY A N 1
ATOM 653 C CA . GLY A 1 84 ? 11.857 -6.674 2.004 1.00 86.50 84 GLY A CA 1
ATOM 654 C C . GLY A 1 84 ? 11.441 -6.667 3.474 1.00 86.50 84 GLY A C 1
ATOM 655 O O . GLY A 1 84 ? 10.322 -7.020 3.867 1.00 86.50 84 GLY A O 1
ATOM 656 N N . THR A 1 85 ? 12.373 -6.247 4.328 1.00 87.56 85 THR A N 1
ATOM 657 C CA . THR A 1 85 ? 12.200 -6.235 5.790 1.00 87.56 85 THR A CA 1
ATOM 658 C C . THR A 1 85 ? 11.058 -5.324 6.234 1.00 87.56 85 THR A C 1
ATOM 660 O O . THR A 1 85 ? 10.296 -5.689 7.129 1.00 87.56 85 THR A O 1
ATOM 663 N N . ARG A 1 86 ? 10.880 -4.170 5.575 1.00 84.25 86 ARG A N 1
ATOM 664 C CA . ARG A 1 86 ? 9.767 -3.243 5.830 1.00 84.25 86 ARG A CA 1
ATOM 665 C C . ARG A 1 86 ? 8.421 -3.929 5.619 1.00 84.25 86 ARG A C 1
ATOM 667 O O . ARG A 1 86 ? 7.549 -3.836 6.481 1.00 84.25 86 ARG A O 1
ATOM 674 N N . SER A 1 87 ? 8.260 -4.610 4.489 1.00 86.62 87 SER A N 1
ATOM 675 C CA . SER A 1 87 ? 7.025 -5.315 4.160 1.00 86.62 87 SER A CA 1
ATOM 676 C C . SER A 1 87 ? 6.780 -6.489 5.115 1.00 86.62 87 SER A C 1
ATOM 678 O O . SER A 1 87 ? 5.660 -6.666 5.588 1.00 86.62 87 SER A O 1
ATOM 680 N N . ALA A 1 88 ? 7.819 -7.247 5.480 1.00 89.19 88 ALA A N 1
ATOM 681 C CA . ALA A 1 88 ? 7.699 -8.336 6.453 1.00 89.19 88 ALA A CA 1
ATOM 682 C C . ALA A 1 88 ? 7.199 -7.843 7.826 1.00 89.19 88 ALA A C 1
ATOM 684 O O . ALA A 1 88 ? 6.273 -8.415 8.402 1.00 89.19 88 ALA A O 1
ATOM 685 N N . ILE A 1 89 ? 7.763 -6.737 8.323 1.00 91.56 89 ILE A N 1
ATOM 686 C CA . ILE A 1 89 ? 7.314 -6.095 9.566 1.00 91.56 89 ILE A CA 1
ATOM 687 C C . ILE A 1 89 ? 5.874 -5.583 9.412 1.00 91.56 89 ILE A C 1
ATOM 689 O O . ILE A 1 89 ? 5.051 -5.771 10.309 1.00 91.56 89 ILE A O 1
ATOM 693 N N . GLY A 1 90 ? 5.546 -4.985 8.263 1.00 89.88 90 GLY A N 1
ATOM 694 C CA . GLY A 1 90 ? 4.204 -4.492 7.954 1.00 89.88 90 GLY A CA 1
ATOM 695 C C . GLY A 1 90 ? 3.132 -5.582 8.010 1.00 89.88 90 GLY A C 1
ATOM 696 O O . GLY A 1 90 ? 2.076 -5.362 8.601 1.00 89.88 90 GLY A O 1
ATOM 697 N N . VAL A 1 91 ? 3.424 -6.780 7.493 1.00 92.38 91 VAL A N 1
ATOM 698 C CA . VAL A 1 91 ? 2.537 -7.952 7.605 1.00 92.38 91 VAL A CA 1
ATOM 699 C C . VAL A 1 91 ? 2.315 -8.335 9.069 1.00 92.38 91 VAL A C 1
ATOM 701 O O . VAL A 1 91 ? 1.177 -8.567 9.473 1.00 92.38 91 VAL A O 1
ATOM 704 N N . GLY A 1 92 ? 3.375 -8.349 9.885 1.00 93.56 92 GLY A N 1
ATOM 705 C CA . GLY A 1 92 ? 3.264 -8.620 11.321 1.00 93.56 92 GLY A CA 1
ATOM 706 C C . GLY A 1 92 ? 2.311 -7.650 12.026 1.00 93.56 92 GLY A C 1
ATOM 707 O O . GLY A 1 92 ? 1.415 -8.074 12.759 1.00 93.56 92 GLY A O 1
ATOM 708 N N . TYR A 1 93 ? 2.434 -6.351 11.740 1.00 93.12 93 TYR A N 1
ATOM 709 C CA . TYR A 1 93 ? 1.507 -5.347 12.265 1.00 93.12 93 TYR A CA 1
ATOM 710 C C . TYR A 1 93 ? 0.090 -5.494 11.704 1.00 93.12 93 TYR A C 1
ATOM 712 O O . TYR A 1 93 ? -0.868 -5.302 12.448 1.00 93.12 93 TYR A O 1
ATOM 720 N N . ALA A 1 94 ? -0.076 -5.877 10.436 1.00 93.12 94 ALA A N 1
ATOM 721 C CA . ALA A 1 94 ? -1.397 -6.067 9.841 1.00 93.12 94 ALA A CA 1
ATOM 722 C C . ALA A 1 94 ? -2.166 -7.190 10.553 1.00 93.12 94 ALA A C 1
ATOM 724 O O . ALA A 1 94 ? -3.346 -7.032 10.867 1.00 93.12 94 ALA A O 1
ATOM 725 N N . VAL A 1 95 ? -1.479 -8.286 10.890 1.00 94.75 95 VAL A N 1
ATOM 726 C CA . VAL A 1 95 ? -2.048 -9.380 11.690 1.00 94.75 95 VAL A CA 1
ATOM 727 C C . VAL A 1 95 ? -2.405 -8.900 13.097 1.00 94.75 95 VAL A C 1
ATOM 729 O O . VAL A 1 95 ? -3.510 -9.171 13.568 1.00 94.75 95 VAL A O 1
ATOM 732 N N . ALA A 1 96 ? -1.521 -8.143 13.754 1.00 95.25 96 ALA A N 1
ATOM 733 C CA . ALA A 1 96 ? -1.799 -7.582 15.076 1.00 95.25 96 ALA A CA 1
ATOM 734 C C . ALA A 1 96 ? -3.040 -6.668 15.067 1.00 95.25 96 ALA A C 1
ATOM 736 O O . ALA A 1 96 ? -3.926 -6.834 15.906 1.00 95.25 96 ALA A O 1
ATOM 737 N N . PHE A 1 97 ? -3.168 -5.774 14.080 1.00 94.19 97 PHE A N 1
ATOM 738 C CA . PHE A 1 97 ? -4.357 -4.933 13.908 1.00 94.19 97 PHE A CA 1
ATOM 739 C C . PHE A 1 97 ? -5.615 -5.747 13.580 1.00 94.19 97 PHE A C 1
ATOM 741 O O . PHE A 1 97 ? -6.698 -5.403 14.054 1.00 94.19 97 PHE A O 1
ATOM 748 N N . GLY A 1 98 ? -5.490 -6.852 12.839 1.00 93.62 98 GLY A N 1
ATOM 749 C CA . GLY A 1 98 ? -6.585 -7.797 12.611 1.00 93.62 98 GLY A CA 1
ATOM 750 C C . GLY A 1 98 ? -7.095 -8.429 13.910 1.00 93.62 98 GLY A C 1
ATOM 751 O O . GLY A 1 98 ? -8.301 -8.456 14.157 1.00 93.62 98 GLY A O 1
ATOM 752 N N . ILE A 1 99 ? -6.187 -8.862 14.789 1.00 95.44 99 ILE A N 1
ATOM 753 C CA . ILE A 1 99 ? -6.540 -9.383 16.118 1.00 95.44 99 ILE A CA 1
ATOM 754 C C . ILE A 1 99 ? -7.184 -8.281 16.972 1.00 95.44 99 ILE A C 1
ATOM 756 O O . ILE A 1 99 ? -8.232 -8.507 17.581 1.00 95.44 99 ILE A O 1
ATOM 760 N N . CYS A 1 100 ? -6.612 -7.072 16.982 1.00 93.94 100 CYS A N 1
ATOM 761 C CA . CYS A 1 100 ? -7.187 -5.924 17.685 1.00 93.94 100 CYS A CA 1
ATOM 762 C C . CYS A 1 100 ? -8.613 -5.609 17.213 1.00 93.94 100 CYS A C 1
ATOM 764 O O . CYS A 1 100 ? -9.480 -5.356 18.048 1.00 93.94 100 CYS A O 1
ATOM 766 N N . LEU A 1 101 ? -8.884 -5.682 15.906 1.00 93.88 101 LEU A N 1
ATOM 767 C CA . LEU A 1 101 ? -10.215 -5.464 15.343 1.00 93.88 101 LEU A CA 1
ATOM 768 C C . LEU A 1 101 ? -11.227 -6.483 15.881 1.00 93.88 101 LEU A C 1
ATOM 770 O O . LEU A 1 101 ? -12.314 -6.096 16.308 1.00 93.88 101 LEU A O 1
ATOM 774 N N . VAL A 1 102 ? -10.869 -7.769 15.940 1.00 94.12 102 VAL A N 1
ATOM 775 C CA . VAL A 1 102 ? -11.746 -8.808 16.511 1.00 94.12 102 VAL A CA 1
ATOM 776 C C . VAL A 1 102 ? -12.036 -8.533 17.988 1.00 94.12 102 VAL A C 1
ATOM 778 O O . VAL A 1 102 ? -13.192 -8.594 18.413 1.00 94.12 102 VAL A O 1
ATOM 781 N N . LEU A 1 103 ? -11.018 -8.168 18.773 1.00 92.75 103 LEU A N 1
ATOM 782 C CA . LEU A 1 103 ? -11.193 -7.817 20.187 1.00 92.75 103 LEU A CA 1
ATOM 783 C C . LEU A 1 103 ? -12.100 -6.589 20.368 1.00 92.75 103 LEU A C 1
ATOM 785 O O . LEU A 1 103 ? -12.970 -6.586 21.241 1.00 92.75 103 LEU A O 1
ATOM 789 N N . ILE A 1 104 ? -11.947 -5.571 19.518 1.00 91.81 104 ILE A N 1
ATOM 790 C CA . ILE A 1 104 ? -12.801 -4.377 19.494 1.00 91.81 104 ILE A CA 1
ATOM 791 C C . ILE A 1 104 ? -14.255 -4.749 19.196 1.00 91.81 104 ILE A C 1
ATOM 793 O O . ILE A 1 104 ? -15.150 -4.268 19.889 1.00 91.81 104 ILE A O 1
ATOM 797 N N . LEU A 1 105 ? -14.511 -5.639 18.234 1.00 90.06 105 LEU A N 1
ATOM 798 C CA . LEU A 1 105 ? -15.866 -6.096 17.910 1.00 90.06 105 LEU A CA 1
ATOM 799 C C . LEU A 1 105 ? -16.505 -6.890 19.059 1.00 90.06 105 LEU A C 1
ATOM 801 O O . LEU A 1 105 ? -17.677 -6.674 19.376 1.00 90.06 105 LEU A O 1
ATOM 805 N N . ILE A 1 106 ? -15.744 -7.762 19.733 1.00 90.44 106 ILE A N 1
ATOM 806 C CA . ILE A 1 106 ? -16.222 -8.487 20.924 1.00 90.44 106 ILE A CA 1
ATOM 807 C C . ILE A 1 106 ? -16.589 -7.497 22.035 1.00 90.44 106 ILE A C 1
ATOM 809 O O . ILE A 1 106 ? -17.651 -7.614 22.654 1.00 90.44 106 ILE A O 1
ATOM 813 N N . ASN A 1 107 ? -15.737 -6.501 22.278 1.00 86.88 107 ASN A N 1
ATOM 814 C CA . ASN A 1 107 ? -15.990 -5.476 23.285 1.00 86.88 107 ASN A CA 1
ATOM 815 C C . ASN A 1 107 ? -17.185 -4.593 22.916 1.00 86.88 107 ASN A C 1
ATOM 817 O O . ASN A 1 107 ? -18.012 -4.307 23.781 1.00 86.88 107 ASN A O 1
ATOM 821 N N . LEU A 1 108 ? -17.343 -4.236 21.642 1.00 86.00 108 LEU A N 1
ATOM 822 C CA . LEU A 1 108 ? -18.511 -3.517 21.142 1.00 86.00 108 LEU A CA 1
ATOM 823 C C . LEU A 1 108 ? -19.796 -4.327 21.367 1.00 86.00 108 LEU A C 1
ATOM 825 O O . LEU A 1 108 ? -20.787 -3.773 21.840 1.00 86.00 108 LEU A O 1
ATOM 829 N N . ALA A 1 109 ? -19.781 -5.637 21.108 1.00 83.81 109 ALA A N 1
ATOM 830 C CA . ALA A 1 109 ? -20.926 -6.512 21.354 1.00 83.81 109 ALA A CA 1
ATOM 831 C C . ALA A 1 109 ? -21.273 -6.607 22.851 1.00 83.81 109 ALA A C 1
ATOM 833 O O . ALA A 1 109 ? -22.448 -6.587 23.224 1.00 83.81 109 ALA A O 1
ATOM 834 N N . ARG A 1 110 ? -20.261 -6.660 23.728 1.00 80.75 110 ARG A N 1
ATOM 835 C CA . ARG A 1 110 ? -20.450 -6.680 25.189 1.00 80.75 110 ARG A CA 1
ATOM 836 C C . ARG A 1 110 ? -20.974 -5.347 25.722 1.00 80.75 110 ARG A C 1
ATOM 838 O O . ARG A 1 110 ? -21.970 -5.335 26.439 1.00 80.75 110 ARG A O 1
ATOM 845 N N . HIS A 1 111 ? -20.358 -4.232 25.335 1.00 75.75 111 HIS A N 1
ATOM 846 C CA . HIS A 1 111 ? -20.783 -2.882 25.722 1.00 75.75 111 HIS A CA 1
ATOM 847 C C . HIS A 1 111 ? -22.074 -2.426 25.026 1.00 75.75 111 HIS A C 1
ATOM 849 O O . HIS A 1 111 ? -22.702 -1.457 25.460 1.00 75.75 111 HIS A O 1
ATOM 855 N N . GLY A 1 112 ? -22.485 -3.117 23.962 1.00 66.00 112 GLY A N 1
ATOM 856 C CA . GLY A 1 112 ? -23.754 -2.918 23.275 1.00 66.00 112 GLY A CA 1
ATOM 857 C C . GLY A 1 112 ? -24.963 -3.403 24.075 1.00 66.00 112 GLY A C 1
ATOM 858 O O . GLY A 1 112 ? -26.049 -2.848 23.898 1.00 66.00 112 GLY A O 1
ATOM 859 N N . LYS A 1 113 ? -24.787 -4.373 24.981 1.00 69.31 113 LYS A N 1
ATOM 860 C CA . LYS A 1 113 ? -25.865 -4.893 25.831 1.00 69.31 113 LYS A CA 1
ATOM 861 C C . LYS A 1 113 ? -26.181 -3.898 26.953 1.00 69.31 113 LYS A C 1
ATOM 863 O O . LYS A 1 113 ? -25.351 -3.616 27.815 1.00 69.31 113 LYS A O 1
ATOM 868 N N . LEU A 1 114 ? -27.386 -3.335 26.910 1.00 62.34 114 LEU A N 1
ATOM 869 C CA . LEU A 1 114 ? -27.922 -2.456 27.948 1.00 62.34 114 LEU A CA 1
ATOM 870 C C . LEU A 1 114 ? -28.476 -3.321 29.083 1.00 62.34 114 LEU A C 1
ATOM 872 O O . LEU A 1 114 ? -29.520 -3.941 28.928 1.00 62.34 114 LEU A O 1
ATOM 876 N N . TYR A 1 115 ? -27.768 -3.357 30.211 1.00 62.47 115 TYR A N 1
ATOM 877 C CA . TYR A 1 115 ? -28.239 -4.016 31.437 1.00 62.47 115 TYR A CA 1
ATOM 878 C C . TYR A 1 115 ? -28.921 -3.045 32.417 1.00 62.47 115 TYR A C 1
ATOM 880 O O . TYR A 1 115 ? -29.386 -3.469 33.468 1.00 62.47 115 TYR A O 1
ATOM 888 N N . LEU A 1 116 ? -28.975 -1.748 32.092 1.00 60.47 116 LEU A N 1
ATOM 889 C CA . LEU A 1 116 ? -29.564 -0.701 32.930 1.00 60.47 116 LEU A CA 1
ATOM 890 C C . LEU A 1 116 ? -30.612 0.093 32.129 1.00 60.47 116 LEU A C 1
ATOM 892 O O . LEU A 1 116 ? -30.397 0.314 30.930 1.00 60.47 116 LEU A O 1
ATOM 896 N N . PRO A 1 117 ? -31.725 0.515 32.761 1.00 57.88 117 PRO A N 1
ATOM 897 C CA . PRO A 1 117 ? -32.772 1.298 32.111 1.00 57.88 117 PRO A CA 1
ATOM 898 C C . PRO A 1 117 ? -32.231 2.640 31.595 1.00 57.88 117 PRO A C 1
ATOM 900 O O . PRO A 1 117 ? -31.349 3.255 32.193 1.00 57.88 117 PRO A O 1
ATOM 903 N N . VAL A 1 118 ? -32.742 3.078 30.442 1.00 58.97 118 VAL A N 1
ATOM 904 C CA . VAL A 1 118 ? -32.290 4.298 29.757 1.00 58.97 118 VAL A CA 1
ATOM 905 C C . VAL A 1 118 ? -32.807 5.527 30.506 1.00 58.97 118 VAL A C 1
ATOM 907 O O . VAL A 1 118 ? -33.921 5.990 30.280 1.00 58.97 118 VAL A 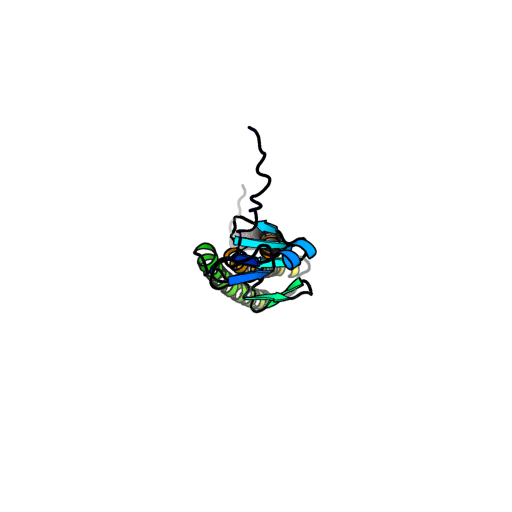O 1
ATOM 910 N N . GLU A 1 119 ? -31.996 6.072 31.406 1.00 58.72 119 GLU A N 1
ATOM 911 C CA . GLU A 1 119 ? -32.269 7.358 32.048 1.00 58.72 119 GLU A CA 1
ATOM 912 C C . GLU A 1 119 ? -31.842 8.523 31.136 1.00 58.72 119 GLU A C 1
ATOM 914 O O . GLU A 1 119 ? -30.774 8.493 30.520 1.00 58.72 119 GLU A O 1
ATOM 919 N N . LYS A 1 120 ? -32.660 9.589 31.075 1.00 54.19 120 LYS A N 1
ATOM 920 C CA . LYS A 1 120 ? -32.516 10.758 30.172 1.00 54.19 120 LYS A CA 1
ATOM 921 C C . LYS A 1 120 ? -31.128 11.427 30.158 1.00 54.19 120 LYS A C 1
ATOM 923 O O . LYS A 1 120 ? -30.819 12.121 29.193 1.00 54.19 120 LYS A O 1
ATOM 928 N N . ARG A 1 121 ? -30.300 11.250 31.197 1.00 56.03 121 ARG A N 1
ATOM 929 C CA . ARG A 1 121 ? -28.964 11.869 31.320 1.00 56.03 121 ARG A CA 1
ATOM 930 C C . ARG A 1 121 ? -27.842 11.059 30.658 1.00 56.03 121 ARG A C 1
ATOM 932 O O . ARG A 1 121 ? -26.814 11.632 30.309 1.00 56.03 121 ARG A O 1
ATOM 939 N N . PHE A 1 122 ? -28.020 9.754 30.444 1.00 52.84 122 PHE A N 1
ATOM 940 C CA . PHE A 1 122 ? -26.945 8.867 29.990 1.00 52.84 122 PHE A CA 1
ATOM 941 C C . PHE A 1 122 ? -27.291 8.195 28.663 1.00 52.84 122 PHE A C 1
ATOM 943 O O . PHE A 1 122 ? -27.661 7.024 28.606 1.00 52.84 122 PHE A O 1
ATOM 950 N N . TYR A 1 123 ? -27.123 8.931 27.563 1.00 58.19 123 TYR A N 1
ATOM 951 C CA . TYR A 1 123 ? -27.278 8.346 26.235 1.00 58.19 123 TYR A CA 1
ATOM 952 C C . TYR A 1 123 ? -26.193 7.283 25.963 1.00 58.19 123 TYR A C 1
ATOM 954 O O . TYR A 1 123 ? -24.996 7.576 26.061 1.00 58.19 123 TYR A O 1
ATOM 962 N N . PRO A 1 124 ? -26.569 6.063 25.535 1.00 58.81 124 PRO A N 1
ATOM 963 C CA . PRO A 1 124 ? -25.615 4.995 25.224 1.00 58.81 124 PRO A CA 1
ATOM 964 C C . PRO A 1 124 ? -24.751 5.288 23.985 1.00 58.81 124 PRO A C 1
ATOM 966 O O . PRO A 1 124 ? -23.729 4.627 23.788 1.00 58.81 124 PRO A O 1
ATOM 969 N N . ILE A 1 125 ? -25.119 6.293 23.176 1.00 63.00 125 ILE A N 1
ATOM 970 C CA . ILE A 1 125 ? -24.401 6.706 21.959 1.00 63.00 125 ILE A CA 1
ATOM 971 C C . ILE A 1 125 ? -22.926 7.030 22.251 1.00 63.00 125 ILE A C 1
ATOM 973 O O . ILE A 1 125 ? -22.041 6.575 21.529 1.00 63.00 125 ILE A O 1
ATOM 977 N N . GLY A 1 126 ? -22.639 7.734 23.354 1.00 64.06 126 GLY A N 1
ATOM 978 C CA . GLY A 1 126 ? -21.277 8.174 23.667 1.00 64.06 126 GLY A CA 1
ATOM 979 C C . GLY A 1 126 ? -20.327 7.037 24.055 1.00 64.06 126 GLY A C 1
ATOM 980 O O . GLY A 1 126 ? -19.130 7.143 23.824 1.00 64.06 126 GLY A O 1
ATOM 981 N N . ARG A 1 127 ? -20.848 5.930 24.604 1.00 70.38 127 ARG A N 1
ATOM 982 C CA . ARG A 1 127 ? -20.041 4.768 25.025 1.00 70.38 127 ARG A CA 1
ATOM 983 C C . ARG A 1 127 ? -19.627 3.885 23.844 1.00 70.38 127 ARG A C 1
ATOM 985 O O . ARG A 1 127 ? -18.622 3.190 23.919 1.00 70.38 127 ARG A O 1
ATOM 992 N N . ARG A 1 128 ? -20.407 3.890 22.759 1.00 79.62 128 ARG A N 1
ATOM 993 C CA . ARG A 1 128 ? -20.146 3.075 21.559 1.00 79.62 128 ARG A CA 1
ATOM 994 C C . ARG A 1 128 ? -19.185 3.759 20.583 1.00 79.62 128 ARG A C 1
ATOM 996 O O . ARG A 1 128 ? -18.495 3.073 19.839 1.00 79.62 128 ARG A O 1
ATOM 1003 N N . TRP A 1 129 ? -19.106 5.090 20.627 1.00 82.19 129 TRP A N 1
ATOM 1004 C CA . TRP A 1 129 ? -18.335 5.895 19.677 1.00 82.19 129 TRP A CA 1
ATOM 1005 C C . TRP A 1 129 ? -16.830 5.579 19.684 1.00 82.19 129 TRP A C 1
ATOM 1007 O O . TRP A 1 129 ? -16.231 5.453 18.621 1.00 82.19 129 TRP A O 1
ATOM 1017 N N . GLN A 1 130 ? -16.246 5.321 20.860 1.00 85.44 130 GLN A N 1
ATOM 1018 C CA . GLN A 1 130 ? -14.845 4.889 21.005 1.00 85.44 130 GLN A CA 1
ATOM 1019 C C . GLN A 1 130 ? -14.527 3.623 20.197 1.00 85.44 130 GLN A C 1
ATOM 1021 O O . GLN A 1 130 ? -13.496 3.533 19.536 1.00 85.44 130 GLN A O 1
ATOM 1026 N N . TRP A 1 131 ? -15.435 2.648 20.224 1.00 88.12 131 TRP A N 1
ATOM 1027 C CA . TRP A 1 131 ? -15.264 1.364 19.548 1.00 88.12 131 TRP A CA 1
ATOM 1028 C C . TRP A 1 131 ? -15.459 1.475 18.029 1.00 88.12 131 TRP A C 1
ATOM 1030 O O . TRP A 1 131 ? -14.805 0.752 17.275 1.00 88.12 131 TRP A O 1
ATOM 1040 N N . TYR A 1 132 ? -16.301 2.406 17.560 1.00 89.19 132 TYR A N 1
ATOM 1041 C CA . TYR A 1 132 ? -16.410 2.716 16.130 1.00 89.19 132 TYR A CA 1
ATOM 1042 C C . TYR A 1 132 ? -15.133 3.368 15.597 1.00 89.19 132 TYR A C 1
ATOM 1044 O O . TYR A 1 132 ? -14.619 2.926 14.571 1.00 89.19 132 TYR A O 1
ATOM 1052 N N . TRP A 1 133 ? -14.560 4.327 16.331 1.00 91.62 133 TRP A N 1
ATOM 1053 C CA . TRP A 1 133 ? -13.245 4.878 15.991 1.00 91.62 133 TRP A CA 1
ATOM 1054 C C . TRP A 1 133 ? -12.146 3.815 16.037 1.00 91.62 133 TRP A C 1
ATOM 1056 O O . TRP A 1 133 ? -11.306 3.778 15.145 1.00 91.62 133 TRP A O 1
ATOM 1066 N N . GLY A 1 134 ? -12.190 2.888 17.001 1.00 91.38 134 GLY A N 1
ATOM 1067 C CA . GLY A 1 134 ? -11.255 1.757 17.060 1.00 91.38 134 GLY A CA 1
ATOM 1068 C C . GLY A 1 134 ? -11.338 0.851 15.834 1.00 91.38 134 GLY A C 1
ATOM 1069 O O . GLY A 1 134 ? -10.312 0.459 15.280 1.00 91.38 134 GLY A O 1
ATOM 1070 N N . SER A 1 135 ? -12.556 0.574 15.367 1.00 92.56 135 SER A N 1
ATOM 1071 C CA . SER A 1 135 ? -12.787 -0.210 14.149 1.00 92.56 135 SER A CA 1
ATOM 1072 C C . SER A 1 135 ? -12.269 0.524 12.907 1.00 92.56 135 SER A C 1
ATOM 1074 O O . SER A 1 135 ? -11.626 -0.087 12.056 1.00 92.56 135 SER A O 1
ATOM 1076 N N . PHE A 1 136 ? -12.482 1.842 12.831 1.00 94.06 136 PHE A N 1
ATOM 1077 C CA . PHE A 1 136 ? -11.975 2.694 11.752 1.00 94.06 136 PHE A CA 1
ATOM 1078 C C . PHE A 1 136 ? -10.439 2.739 11.707 1.00 94.06 136 PHE A C 1
ATOM 1080 O O . PHE A 1 136 ? -9.849 2.558 10.640 1.00 94.06 136 PHE A O 1
ATOM 1087 N N . VAL A 1 137 ? -9.775 2.919 12.854 1.00 95.19 137 VAL A N 1
ATOM 1088 C CA . VAL A 1 137 ? -8.304 2.902 12.950 1.00 95.19 137 VAL A CA 1
ATOM 1089 C C . VAL A 1 137 ? -7.746 1.550 12.517 1.00 95.19 137 VAL A C 1
ATOM 1091 O O . VAL A 1 137 ? -6.821 1.506 11.715 1.00 95.19 137 VAL A O 1
ATOM 1094 N N . CYS A 1 138 ? -8.332 0.440 12.973 1.00 94.75 138 CYS A N 1
ATOM 1095 C CA . CYS A 1 138 ? -7.866 -0.884 12.562 1.00 94.75 138 CYS A CA 1
ATOM 1096 C C . CYS A 1 138 ? -8.074 -1.126 11.059 1.00 94.75 138 CYS A C 1
ATOM 1098 O O . CYS A 1 138 ? -7.174 -1.636 10.400 1.00 94.75 138 CYS A O 1
ATOM 1100 N N . ALA A 1 139 ? -9.220 -0.730 10.495 1.00 94.06 139 ALA A N 1
ATOM 1101 C CA . ALA A 1 139 ? -9.485 -0.879 9.064 1.00 94.06 139 ALA A CA 1
ATOM 1102 C C . ALA A 1 139 ? -8.493 -0.071 8.210 1.00 94.06 139 ALA A C 1
ATOM 1104 O O . ALA A 1 139 ? -7.892 -0.606 7.280 1.00 94.06 139 ALA A O 1
ATOM 1105 N N . THR A 1 140 ? -8.280 1.202 8.553 1.00 95.19 140 THR A N 1
ATOM 1106 C CA . THR A 1 140 ? -7.328 2.073 7.844 1.00 95.19 140 THR A CA 1
ATOM 1107 C C . THR A 1 140 ? -5.883 1.599 7.997 1.00 95.19 140 THR A C 1
ATOM 1109 O O . THR A 1 140 ? -5.145 1.605 7.012 1.00 95.19 140 THR A O 1
ATOM 1112 N N . ALA A 1 141 ? -5.497 1.104 9.177 1.00 94.06 141 ALA A N 1
ATOM 1113 C CA . ALA A 1 141 ? -4.182 0.516 9.415 1.00 94.06 141 ALA A CA 1
ATOM 1114 C C . ALA A 1 141 ? -3.947 -0.734 8.555 1.00 94.06 141 ALA A C 1
ATOM 1116 O O . ALA A 1 141 ? -2.916 -0.835 7.896 1.00 94.06 141 ALA A O 1
ATOM 1117 N N . ILE A 1 142 ? -4.907 -1.665 8.511 1.00 94.19 142 ILE A N 1
ATOM 1118 C CA . ILE A 1 142 ? -4.797 -2.898 7.717 1.00 94.19 142 ILE A CA 1
ATOM 1119 C C . ILE A 1 142 ? -4.645 -2.567 6.229 1.00 94.19 142 ILE A C 1
ATOM 1121 O O . ILE A 1 142 ? -3.725 -3.069 5.586 1.00 94.19 142 ILE A O 1
ATOM 1125 N N . ILE A 1 143 ? -5.504 -1.692 5.691 1.00 93.25 143 ILE A N 1
ATOM 1126 C CA . ILE A 1 143 ? -5.436 -1.286 4.281 1.00 93.25 143 ILE A CA 1
ATOM 1127 C C . ILE A 1 143 ? -4.086 -0.616 3.993 1.00 93.25 143 ILE A C 1
ATOM 1129 O O . ILE A 1 143 ? -3.389 -1.018 3.064 1.00 93.25 143 ILE A O 1
ATOM 1133 N N . GLY A 1 144 ? -3.671 0.347 4.822 1.00 92.81 144 GLY A N 1
ATOM 1134 C CA . GLY A 1 144 ? -2.383 1.021 4.668 1.00 92.81 144 GLY A CA 1
ATOM 1135 C C . GLY A 1 144 ? -1.205 0.044 4.676 1.00 92.81 144 GLY A C 1
ATOM 1136 O O . GLY A 1 144 ? -0.336 0.127 3.810 1.00 92.81 144 GLY A O 1
ATOM 1137 N N . LEU A 1 145 ? -1.189 -0.920 5.599 1.00 92.06 145 LEU A N 1
ATOM 1138 C CA . LEU A 1 145 ? -0.118 -1.911 5.713 1.00 92.06 145 LEU A CA 1
ATOM 1139 C C . LEU A 1 145 ? -0.062 -2.870 4.517 1.00 92.06 145 LEU A C 1
ATOM 1141 O O . LEU A 1 145 ? 1.041 -3.179 4.072 1.00 92.06 145 LEU A O 1
ATOM 1145 N N . PHE A 1 146 ? -1.204 -3.269 3.942 1.00 90.62 146 PHE A N 1
ATOM 1146 C CA . PHE A 1 146 ? -1.228 -4.063 2.707 1.00 90.62 146 PHE A CA 1
ATOM 1147 C C . PHE A 1 146 ? -0.606 -3.310 1.530 1.00 90.62 146 PHE A C 1
ATOM 1149 O O . PHE A 1 146 ? 0.297 -3.835 0.887 1.00 90.62 146 PHE A O 1
ATOM 1156 N N . PHE A 1 147 ? -0.987 -2.050 1.305 1.00 91.25 147 PHE A N 1
ATOM 1157 C CA . PHE A 1 147 ? -0.354 -1.236 0.259 1.00 91.25 147 PHE A CA 1
ATOM 1158 C C . PHE A 1 147 ? 1.127 -0.946 0.549 1.00 91.25 147 PHE A C 1
ATOM 1160 O O . PHE A 1 147 ? 1.905 -0.698 -0.368 1.00 91.25 147 PHE A O 1
ATOM 1167 N N . GLY A 1 148 ? 1.551 -1.030 1.813 1.00 88.88 148 GLY A N 1
ATOM 1168 C CA . GLY A 1 148 ? 2.963 -0.975 2.192 1.00 88.88 148 GLY A CA 1
ATOM 1169 C C . GLY A 1 148 ? 3.791 -2.156 1.667 1.00 88.88 148 GLY A C 1
ATOM 1170 O O . GLY A 1 148 ? 4.987 -1.984 1.436 1.00 88.88 148 GLY A O 1
ATOM 1171 N N . ILE A 1 149 ? 3.170 -3.320 1.444 1.00 89.94 149 ILE A N 1
ATOM 1172 C CA . ILE A 1 149 ? 3.801 -4.485 0.802 1.00 89.94 149 ILE A CA 1
ATOM 1173 C C . ILE A 1 149 ? 4.052 -4.179 -0.673 1.00 89.94 149 ILE A C 1
ATOM 1175 O O . ILE A 1 149 ? 5.150 -4.402 -1.181 1.00 89.94 149 ILE A O 1
ATOM 1179 N N . ASP A 1 150 ? 3.050 -3.619 -1.351 1.00 88.50 150 ASP A N 1
ATOM 1180 C CA . ASP A 1 150 ? 3.151 -3.273 -2.768 1.00 88.50 150 ASP A CA 1
ATOM 1181 C C . ASP A 1 150 ? 4.204 -2.184 -3.006 1.00 88.50 150 ASP A C 1
ATOM 1183 O O . ASP A 1 150 ? 4.998 -2.288 -3.936 1.00 88.50 150 ASP A O 1
ATOM 1187 N N . VAL A 1 151 ? 4.327 -1.205 -2.108 1.00 87.56 151 VAL A N 1
ATOM 1188 C CA . VAL A 1 151 ? 5.417 -0.213 -2.155 1.00 87.56 151 VAL A CA 1
ATOM 1189 C C . VAL A 1 151 ? 6.802 -0.870 -2.196 1.00 87.56 151 VAL A C 1
ATOM 1191 O O . VAL A 1 151 ? 7.690 -0.379 -2.883 1.00 87.56 151 VAL A O 1
ATOM 1194 N N . ASP A 1 152 ? 7.014 -1.982 -1.498 1.00 86.19 152 ASP A N 1
ATOM 1195 C CA . ASP A 1 152 ? 8.313 -2.666 -1.475 1.00 86.19 152 ASP A CA 1
ATOM 1196 C C . ASP A 1 152 ? 8.525 -3.561 -2.711 1.00 86.19 152 ASP A C 1
ATOM 1198 O O . ASP A 1 152 ? 9.634 -3.704 -3.229 1.00 86.19 152 ASP A O 1
ATOM 1202 N N . ARG A 1 153 ? 7.435 -4.144 -3.227 1.00 86.62 153 ARG A N 1
ATOM 1203 C CA . ARG A 1 153 ? 7.477 -5.090 -4.351 1.00 86.62 153 ARG A CA 1
ATOM 1204 C C . ARG A 1 153 ? 7.573 -4.425 -5.724 1.00 86.62 153 ARG A C 1
ATOM 1206 O O . ARG A 1 153 ? 8.065 -5.055 -6.665 1.00 86.62 153 ARG A O 1
ATOM 1213 N N . TYR A 1 154 ? 7.088 -3.195 -5.867 1.00 85.62 154 TYR A N 1
ATOM 1214 C CA . TYR A 1 154 ? 7.085 -2.482 -7.144 1.00 85.62 154 TYR A CA 1
ATOM 1215 C C . TYR A 1 154 ? 8.493 -2.006 -7.538 1.00 85.62 154 TYR A C 1
ATOM 1217 O O . TYR A 1 154 ? 9.271 -1.510 -6.715 1.00 85.62 154 TYR A O 1
ATOM 1225 N N . TYR A 1 155 ? 8.838 -2.146 -8.824 1.00 80.69 155 TYR A N 1
ATOM 1226 C CA . TYR A 1 155 ? 10.122 -1.651 -9.325 1.00 80.69 155 TYR A CA 1
ATOM 1227 C C . TYR A 1 155 ? 10.142 -0.120 -9.356 1.00 80.69 155 TYR A C 1
ATOM 1229 O O . TYR A 1 155 ? 11.048 0.487 -8.779 1.00 80.69 155 TYR A O 1
ATOM 1237 N N . ILE A 1 156 ? 9.097 0.473 -9.943 1.00 82.69 156 ILE A N 1
ATOM 1238 C CA . ILE A 1 156 ? 8.826 1.914 -9.956 1.00 82.69 156 ILE A CA 1
ATOM 1239 C C . ILE A 1 156 ? 7.610 2.196 -9.073 1.00 82.69 156 ILE A C 1
ATOM 1241 O O . ILE A 1 156 ? 6.591 1.515 -9.171 1.00 82.69 156 ILE A O 1
ATOM 1245 N N . GLN A 1 157 ? 7.723 3.206 -8.212 1.00 82.38 157 GLN A N 1
ATOM 1246 C CA . GLN A 1 157 ? 6.621 3.645 -7.358 1.00 82.38 157 GLN A CA 1
ATOM 1247 C C . GLN A 1 157 ? 5.538 4.341 -8.183 1.00 82.38 157 GLN A C 1
ATOM 1249 O O . GLN A 1 157 ? 5.848 5.205 -9.000 1.00 82.38 157 GLN A O 1
ATOM 1254 N N . ASP A 1 158 ? 4.282 3.991 -7.923 1.00 81.81 158 ASP A N 1
ATOM 1255 C CA . ASP A 1 158 ? 3.120 4.581 -8.589 1.00 81.81 158 ASP A CA 1
ATOM 1256 C C . ASP A 1 158 ? 1.946 4.730 -7.597 1.00 81.81 158 ASP A C 1
ATOM 1258 O O . ASP A 1 158 ? 2.119 5.249 -6.495 1.00 81.81 158 ASP A O 1
ATOM 1262 N N . ILE A 1 159 ? 0.756 4.227 -7.918 1.00 87.88 159 ILE A N 1
ATOM 1263 C CA . ILE A 1 159 ? -0.442 4.304 -7.074 1.00 87.88 159 ILE A CA 1
ATOM 1264 C C . ILE A 1 159 ? -0.248 3.752 -5.639 1.00 87.88 159 ILE A C 1
ATOM 1266 O O . ILE A 1 159 ? -0.752 4.383 -4.701 1.00 87.88 159 ILE A O 1
ATOM 1270 N N . PRO A 1 160 ? 0.480 2.639 -5.392 1.00 88.31 160 PRO A N 1
ATOM 1271 C CA . PRO A 1 160 ? 0.559 2.045 -4.054 1.00 88.31 160 PRO A CA 1
ATOM 1272 C C . PRO A 1 160 ? 1.100 2.978 -2.964 1.00 88.31 160 PRO A C 1
ATOM 1274 O O . PRO A 1 160 ? 0.593 2.958 -1.841 1.00 88.31 160 PRO A O 1
ATOM 1277 N N . ILE A 1 161 ? 2.082 3.836 -3.275 1.00 89.44 161 ILE A N 1
ATOM 1278 C CA . ILE A 1 161 ? 2.641 4.774 -2.287 1.00 89.44 161 ILE A CA 1
ATOM 1279 C C . ILE A 1 161 ? 1.639 5.867 -1.915 1.00 89.44 161 ILE A C 1
ATOM 1281 O O . ILE A 1 161 ? 1.528 6.224 -0.742 1.00 89.44 161 ILE A O 1
ATOM 1285 N N . VAL A 1 162 ? 0.858 6.350 -2.884 1.00 92.56 162 VAL A N 1
ATOM 1286 C CA . VAL A 1 162 ? -0.180 7.361 -2.647 1.00 92.56 162 VAL A CA 1
ATOM 1287 C C . VAL A 1 162 ? -1.247 6.796 -1.716 1.00 92.56 162 VAL A C 1
ATOM 1289 O O . VAL A 1 162 ? -1.612 7.435 -0.728 1.00 92.56 162 VAL A O 1
ATOM 1292 N N . ILE A 1 163 ? -1.695 5.566 -1.981 1.00 92.31 163 ILE A N 1
ATOM 1293 C CA . ILE A 1 163 ? -2.689 4.888 -1.148 1.00 92.31 163 ILE A CA 1
ATOM 1294 C C . ILE A 1 163 ? -2.130 4.620 0.256 1.00 92.31 163 ILE A C 1
ATOM 1296 O O . ILE A 1 163 ? -2.802 4.906 1.249 1.00 92.31 163 ILE A O 1
ATOM 1300 N N . ASN A 1 164 ? -0.888 4.137 0.364 1.00 92.88 164 ASN A N 1
ATOM 1301 C CA . ASN A 1 164 ? -0.240 3.886 1.651 1.00 92.88 164 ASN A CA 1
ATOM 1302 C C . ASN A 1 164 ? -0.197 5.152 2.528 1.00 92.88 164 ASN A C 1
ATOM 1304 O O . ASN A 1 164 ? -0.612 5.107 3.686 1.00 92.88 164 ASN A O 1
ATOM 1308 N N . VAL A 1 165 ? 0.235 6.288 1.971 1.00 93.06 165 VAL A N 1
ATOM 1309 C CA . VAL A 1 165 ? 0.314 7.569 2.697 1.00 93.06 165 VAL A CA 1
ATOM 1310 C C . VAL A 1 165 ? -1.074 8.108 3.050 1.00 93.06 165 VAL A C 1
ATOM 1312 O O . VAL A 1 165 ? -1.279 8.597 4.162 1.00 93.06 165 VAL A O 1
ATOM 1315 N N . PHE A 1 166 ? -2.046 7.987 2.145 1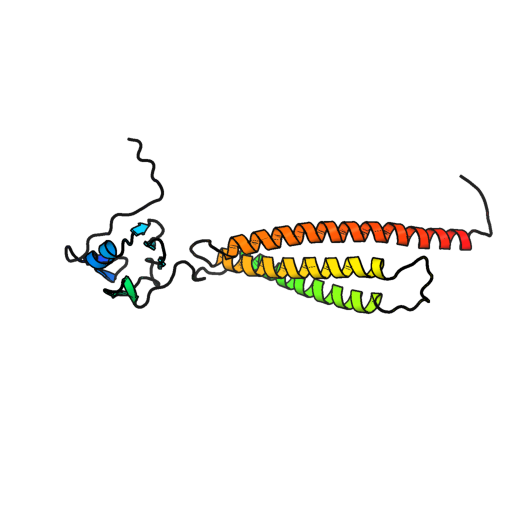.00 94.81 166 PHE A N 1
ATOM 1316 C CA . PHE A 1 166 ? -3.422 8.419 2.388 1.00 94.81 166 PHE A CA 1
ATOM 1317 C C . PHE A 1 166 ? -4.056 7.679 3.575 1.00 94.81 166 PHE A C 1
ATOM 1319 O O . PHE A 1 166 ? -4.578 8.306 4.500 1.00 94.81 166 PHE A O 1
ATOM 1326 N N . PHE A 1 167 ? -3.959 6.348 3.599 1.00 94.31 167 PHE A N 1
ATOM 1327 C CA . PHE A 1 167 ? -4.489 5.552 4.707 1.00 94.31 167 PHE A CA 1
ATOM 1328 C C . PHE A 1 167 ? -3.690 5.730 5.996 1.00 94.31 167 PHE A C 1
ATOM 1330 O O . PHE A 1 167 ? -4.281 5.725 7.075 1.00 94.31 167 PHE A O 1
ATOM 1337 N N . TRP A 1 168 ? -2.379 5.966 5.902 1.00 91.81 168 TRP A N 1
ATOM 1338 C CA . TRP A 1 168 ? -1.572 6.343 7.058 1.00 91.81 168 TRP A CA 1
ATOM 1339 C C . TRP A 1 168 ? -2.074 7.643 7.697 1.00 91.81 168 TRP A C 1
ATOM 1341 O O . TRP A 1 168 ? -2.248 7.706 8.912 1.00 91.81 168 TRP A O 1
ATOM 1351 N N . PHE A 1 169 ? -2.376 8.663 6.891 1.00 95.00 169 PHE A N 1
ATOM 1352 C CA . PHE A 1 169 ? -2.932 9.921 7.387 1.00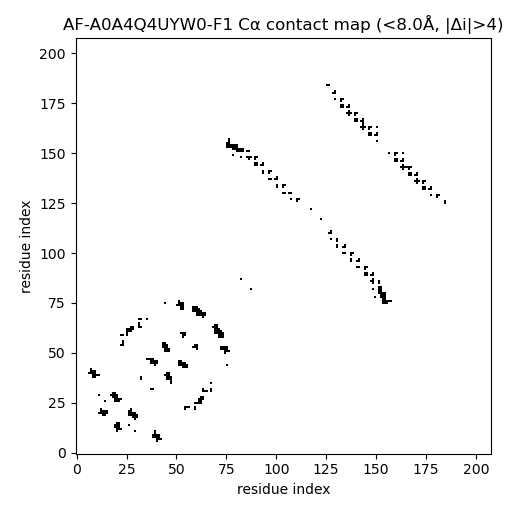 95.00 169 PHE A CA 1
ATOM 1353 C C . PHE A 1 169 ? -4.307 9.725 8.045 1.00 95.00 169 PHE A C 1
ATOM 1355 O O . PHE A 1 169 ? -4.534 10.212 9.155 1.00 95.00 169 PHE A O 1
ATOM 1362 N N . LEU A 1 170 ? -5.206 8.958 7.416 1.00 94.69 170 LEU A N 1
ATOM 1363 C CA . LEU A 1 170 ? -6.516 8.631 7.995 1.00 94.69 170 LEU A CA 1
ATOM 1364 C C . LEU A 1 170 ? -6.398 7.871 9.320 1.00 94.69 170 LEU A C 1
ATOM 1366 O O . LEU A 1 170 ? -7.140 8.165 10.258 1.00 94.69 170 LEU A O 1
ATOM 1370 N N . MET A 1 171 ? -5.451 6.936 9.419 1.00 95.06 171 MET A N 1
ATOM 1371 C CA . MET A 1 171 ? -5.176 6.200 10.651 1.00 95.06 171 MET A CA 1
ATOM 1372 C C . MET A 1 171 ? -4.756 7.151 11.778 1.00 95.06 171 MET A C 1
ATOM 1374 O O . MET A 1 171 ? -5.263 7.028 12.895 1.00 95.06 171 MET A O 1
ATOM 1378 N N . GLN A 1 172 ? -3.884 8.129 11.500 1.00 94.44 172 GLN A N 1
ATOM 1379 C CA . GLN A 1 172 ? -3.477 9.120 12.502 1.00 94.44 172 GLN A CA 1
ATOM 1380 C C . GLN A 1 172 ? -4.665 9.963 12.965 1.00 94.44 172 GLN A C 1
ATOM 1382 O O . GLN A 1 172 ? -4.908 10.051 14.164 1.00 94.44 172 GLN A O 1
ATOM 1387 N N . MET A 1 173 ? -5.465 10.494 12.034 1.00 94.50 173 MET A N 1
ATOM 1388 C CA . MET A 1 173 ? -6.660 11.278 12.377 1.00 94.50 173 MET A CA 1
ATOM 1389 C C . MET A 1 173 ? -7.676 10.463 13.193 1.00 94.50 173 MET A C 1
ATOM 1391 O O . MET A 1 173 ? -8.221 10.952 14.184 1.00 94.50 173 MET A O 1
ATOM 1395 N N . GLY A 1 174 ? -7.896 9.200 12.819 1.00 93.56 174 GLY A N 1
ATOM 1396 C CA . GLY A 1 174 ? -8.756 8.281 13.562 1.00 93.56 174 GLY A CA 1
ATOM 1397 C C . GLY A 1 174 ? -8.222 7.970 14.961 1.00 93.56 174 GLY A C 1
ATOM 1398 O O . GLY A 1 174 ? -9.005 7.844 15.901 1.00 93.56 174 GLY A O 1
ATOM 1399 N N . THR A 1 175 ? -6.900 7.895 15.125 1.00 93.69 175 THR A N 1
ATOM 1400 C CA . THR A 1 175 ? -6.261 7.653 16.426 1.00 93.69 175 THR A CA 1
ATOM 1401 C C . THR A 1 175 ? -6.459 8.847 17.355 1.00 93.69 175 THR A C 1
ATOM 1403 O O . THR A 1 175 ? -6.835 8.661 18.512 1.00 93.69 175 THR A O 1
ATOM 1406 N N . THR A 1 176 ? -6.312 10.078 16.856 1.00 94.25 176 THR A N 1
ATOM 1407 C CA . THR A 1 176 ? -6.604 11.288 17.639 1.00 94.25 176 THR A CA 1
ATOM 1408 C C . THR A 1 176 ? -8.072 11.340 18.059 1.00 94.25 176 THR A C 1
ATOM 1410 O O . THR A 1 176 ? -8.366 11.637 19.215 1.00 94.25 176 THR A O 1
ATOM 1413 N N . ALA A 1 177 ? -8.997 10.995 17.156 1.00 92.19 177 ALA A N 1
ATOM 1414 C CA . ALA A 1 177 ? -10.427 10.928 17.461 1.00 92.19 177 ALA A CA 1
ATOM 1415 C C . ALA A 1 177 ? -10.753 9.842 18.504 1.00 92.19 177 ALA A C 1
ATOM 1417 O O . ALA A 1 177 ? -11.541 10.074 19.422 1.00 92.19 177 ALA A O 1
ATOM 1418 N N . LEU A 1 178 ? -10.100 8.679 18.420 1.00 91.69 178 LEU A N 1
ATOM 1419 C CA . LEU A 1 178 ? -10.227 7.614 19.412 1.00 91.69 178 LEU A CA 1
ATOM 1420 C C . LEU A 1 178 ? -9.765 8.075 20.794 1.00 91.69 178 LEU A C 1
ATOM 1422 O O . LEU A 1 178 ? -10.479 7.863 21.772 1.00 91.69 178 LEU A O 1
ATOM 1426 N N . VAL A 1 179 ? -8.597 8.718 20.879 1.00 91.62 179 VAL A N 1
ATOM 1427 C CA . VAL A 1 179 ? -8.055 9.250 22.140 1.00 91.62 179 VAL A CA 1
ATOM 1428 C C . VAL A 1 179 ? -8.963 10.343 22.701 1.00 91.62 179 VAL A C 1
ATOM 1430 O O . VAL A 1 179 ? -9.251 10.350 23.896 1.00 91.62 179 VAL A O 1
ATOM 1433 N N . TRP A 1 180 ? -9.474 11.229 21.849 1.00 89.81 180 TRP A N 1
ATOM 1434 C CA . TRP A 1 180 ? -10.423 12.262 22.256 1.00 89.81 180 TRP A CA 1
ATOM 1435 C C . TRP A 1 180 ? -11.672 11.662 22.914 1.00 89.81 180 TRP A C 1
ATOM 1437 O O . TRP A 1 180 ? -12.065 12.048 24.018 1.00 89.81 180 TRP A O 1
ATOM 1447 N N . GLU A 1 181 ? -12.264 10.651 22.281 1.00 87.69 181 GLU A N 1
ATOM 1448 C CA . GLU A 1 181 ? -13.420 9.950 22.832 1.00 87.69 181 GLU A C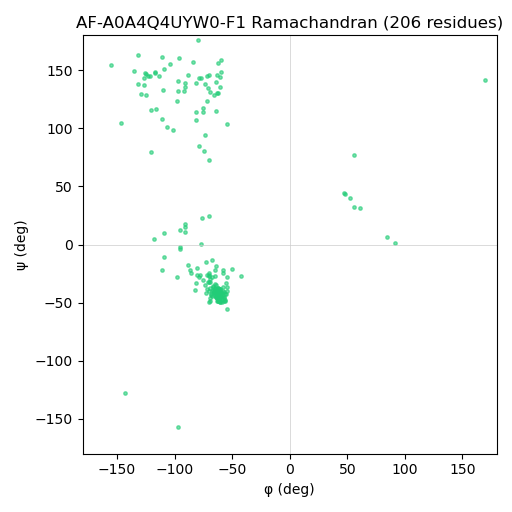A 1
ATOM 1449 C C . GLU A 1 181 ? -13.067 9.113 24.070 1.00 87.69 181 GLU A C 1
ATOM 1451 O O . GLU A 1 181 ? -13.887 9.005 24.986 1.00 87.69 181 GLU A O 1
ATOM 1456 N N . ALA A 1 182 ? -11.851 8.555 24.144 1.00 85.12 182 ALA A N 1
ATOM 1457 C CA . ALA A 1 182 ? -11.292 7.900 25.333 1.00 85.12 182 ALA A CA 1
ATOM 1458 C C . ALA A 1 182 ? -11.338 8.827 26.554 1.00 85.12 182 ALA A C 1
ATOM 1460 O O . ALA A 1 182 ? -11.969 8.501 27.564 1.00 85.12 182 ALA A O 1
ATOM 1461 N N . VAL A 1 183 ? -10.751 10.017 26.419 1.00 87.50 183 VAL A N 1
ATOM 1462 C CA . VAL A 1 183 ? -10.678 11.033 27.476 1.00 87.50 183 VAL A CA 1
ATOM 1463 C C . VAL A 1 183 ? -12.069 11.540 27.863 1.00 87.50 183 VAL A C 1
ATOM 1465 O O . VAL A 1 183 ? -12.392 11.618 29.051 1.00 87.50 183 VAL A O 1
ATOM 1468 N N . ARG A 1 184 ? -12.942 11.809 26.884 1.00 83.00 184 ARG A N 1
ATOM 1469 C CA . ARG A 1 184 ? -14.316 12.272 27.146 1.00 83.00 184 ARG A CA 1
ATOM 1470 C C . ARG A 1 184 ? -1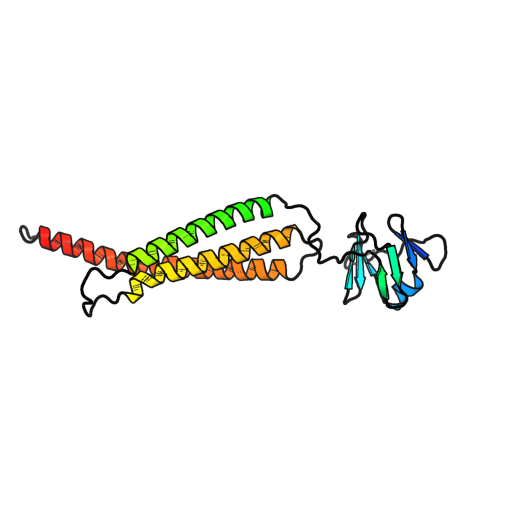5.127 11.258 27.958 1.00 83.00 184 ARG A C 1
ATOM 1472 O O . ARG A 1 184 ? -15.900 11.640 28.838 1.00 83.00 184 ARG A O 1
ATO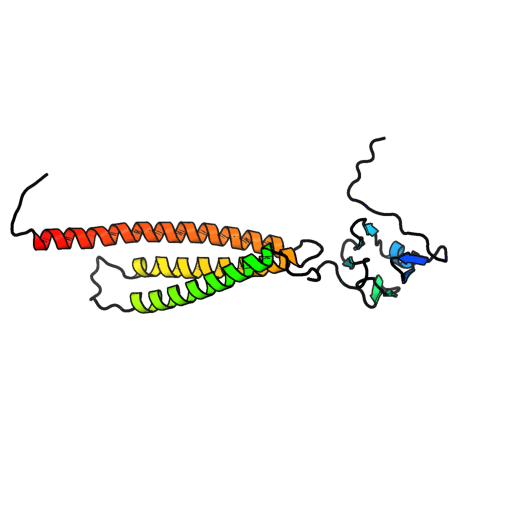M 1479 N N . HIS A 1 185 ? -14.958 9.962 27.694 1.00 76.38 185 HIS A N 1
ATOM 1480 C CA . HIS A 1 185 ? -15.632 8.921 28.471 1.00 76.38 185 HIS A CA 1
ATOM 1481 C C . HIS A 1 185 ? -15.036 8.746 29.867 1.00 76.38 185 HIS A C 1
ATOM 1483 O O . HIS A 1 185 ? -15.784 8.471 30.805 1.00 76.38 185 HIS A O 1
ATOM 1489 N N . TRP A 1 186 ? -13.718 8.920 30.008 1.00 79.50 186 TRP A N 1
ATOM 1490 C CA . TRP A 1 186 ? -13.034 8.841 31.297 1.00 79.50 186 TRP A CA 1
ATOM 1491 C C . TRP A 1 186 ? -13.586 9.864 32.296 1.00 79.50 186 TRP A C 1
ATOM 1493 O O . TRP A 1 186 ? -13.897 9.502 33.429 1.00 79.50 186 TRP A O 1
ATOM 1503 N N . GLY A 1 187 ? -13.827 11.105 31.857 1.00 77.62 187 GLY A N 1
ATOM 1504 C CA . GLY A 1 187 ? -14.470 12.131 32.690 1.00 77.62 187 GLY A CA 1
ATOM 1505 C C . GLY A 1 187 ? -15.842 11.692 33.222 1.00 77.62 187 GLY A C 1
ATOM 1506 O O . GLY A 1 187 ? -16.090 11.720 34.424 1.00 77.62 187 GLY A O 1
ATOM 1507 N N . SER A 1 188 ? -16.703 11.155 32.349 1.00 70.56 188 SER A N 1
ATOM 1508 C CA . SER A 1 188 ? -18.022 10.625 32.745 1.00 70.56 188 SER A CA 1
ATOM 1509 C C . SER A 1 188 ? -17.946 9.369 33.628 1.00 70.56 188 SER A C 1
ATOM 1511 O O . SER A 1 188 ? -18.877 9.062 34.379 1.00 70.56 188 SER A O 1
ATOM 1513 N N . TRP A 1 189 ? -16.886 8.572 33.497 1.00 73.38 189 TRP A N 1
ATOM 1514 C CA . TRP A 1 189 ? -16.656 7.401 34.340 1.00 73.38 189 TRP A CA 1
ATOM 1515 C C . TRP A 1 189 ? -16.232 7.808 35.756 1.00 73.38 189 TRP A C 1
ATOM 1517 O O . TRP A 1 189 ? -16.763 7.249 36.718 1.00 73.38 189 TRP A O 1
ATOM 1527 N N . MET A 1 190 ? -15.362 8.817 35.881 1.00 74.00 190 MET A N 1
ATOM 1528 C CA . MET A 1 190 ? -14.934 9.378 37.166 1.00 74.00 190 MET A CA 1
ATOM 1529 C C . MET A 1 190 ? -16.121 9.914 37.969 1.00 74.00 190 MET A C 1
ATOM 1531 O O . MET A 1 190 ? -16.267 9.539 39.126 1.00 74.00 190 MET A O 1
ATOM 1535 N N . GLU A 1 191 ? -17.021 10.685 37.346 1.00 69.69 191 GLU A N 1
ATOM 1536 C CA . GLU A 1 191 ? -18.244 11.203 37.993 1.00 69.69 191 GLU A CA 1
ATOM 1537 C C . GLU A 1 191 ? -19.122 10.096 38.608 1.00 69.69 191 GLU A C 1
ATOM 1539 O O . GLU A 1 191 ? -19.763 10.294 39.640 1.00 69.69 191 GLU A O 1
ATOM 1544 N N . ARG A 1 192 ? -19.139 8.904 37.998 1.00 66.56 192 ARG A N 1
ATOM 1545 C CA . ARG A 1 192 ? -19.896 7.746 38.503 1.00 66.56 192 ARG A CA 1
ATOM 1546 C C . ARG A 1 192 ? -19.200 7.036 39.666 1.00 66.56 192 ARG A C 1
ATOM 1548 O O . ARG A 1 192 ? -19.887 6.456 40.500 1.00 66.56 192 ARG A O 1
ATOM 1555 N N . HIS A 1 193 ? -17.871 7.092 39.742 1.00 60.28 193 HIS A N 1
ATOM 1556 C CA . HIS A 1 193 ? -17.106 6.505 40.849 1.00 60.28 193 HIS A CA 1
ATOM 1557 C C . HIS A 1 193 ? -17.068 7.433 42.067 1.00 60.28 193 HIS A C 1
ATOM 1559 O O . HIS A 1 193 ? -17.217 6.968 43.196 1.00 60.28 193 HIS A O 1
ATOM 1565 N N . SER A 1 194 ? -16.944 8.745 41.859 1.00 58.31 194 SER A N 1
ATOM 1566 C CA . SER A 1 194 ? -16.959 9.728 42.947 1.00 58.31 194 SER A CA 1
ATOM 1567 C C . SER A 1 194 ? -18.345 9.899 43.583 1.00 58.31 194 SER A C 1
ATOM 1569 O O . SER A 1 194 ? -18.428 10.081 44.796 1.00 58.31 194 SER A O 1
ATOM 1571 N N . GLY A 1 195 ? -19.439 9.747 42.824 1.00 54.47 195 GLY A N 1
ATOM 1572 C CA . GLY A 1 195 ? -20.798 9.696 43.386 1.00 54.47 195 GLY A CA 1
ATOM 1573 C C . GLY A 1 195 ? -21.093 8.430 44.208 1.00 54.47 195 GLY A C 1
ATOM 1574 O O . GLY A 1 195 ? -21.860 8.475 45.165 1.00 54.47 195 GLY A O 1
ATOM 1575 N N . PHE A 1 196 ? -20.454 7.301 43.887 1.00 42.34 196 PHE A N 1
ATOM 1576 C CA . PHE A 1 196 ? -20.585 6.073 44.678 1.00 42.34 196 PHE A CA 1
ATOM 1577 C C . PHE A 1 196 ? -19.847 6.187 46.020 1.00 42.34 196 PHE A C 1
ATOM 1579 O O . PHE A 1 196 ? -20.372 5.781 47.059 1.00 42.34 196 PHE A O 1
ATOM 1586 N N . LEU A 1 197 ? -18.675 6.831 46.022 1.00 43.44 197 LEU A N 1
ATOM 1587 C CA . LEU A 1 197 ? -17.935 7.129 47.248 1.00 43.44 197 LEU A CA 1
ATOM 1588 C C . LEU A 1 197 ? -18.705 8.076 48.177 1.00 43.44 197 LEU A C 1
ATOM 1590 O O . LEU A 1 197 ? -18.715 7.817 49.375 1.00 43.44 197 LEU A O 1
ATOM 1594 N N . SER A 1 198 ? -19.426 9.082 47.663 1.00 42.91 198 SER A N 1
ATOM 1595 C CA . SER A 1 198 ? -20.236 9.967 48.520 1.00 42.91 198 SER A CA 1
ATOM 1596 C C . SER A 1 198 ? -21.470 9.286 49.130 1.00 42.91 198 SER A C 1
ATOM 1598 O O . SER A 1 198 ? -21.896 9.670 50.216 1.00 42.91 198 SER A O 1
ATOM 1600 N N . SER A 1 199 ? -22.014 8.237 48.499 1.00 41.31 199 SER A N 1
ATOM 1601 C CA . SER A 1 199 ? -23.088 7.417 49.089 1.00 41.31 199 SER A CA 1
ATOM 1602 C C . SER A 1 199 ? -22.601 6.369 50.099 1.00 41.31 199 SER A C 1
ATOM 1604 O O . SER A 1 199 ? -23.380 5.916 50.932 1.00 41.31 199 SER A O 1
ATOM 1606 N N . SER A 1 200 ? -21.315 6.000 50.066 1.00 39.88 200 SER A N 1
ATOM 1607 C CA . SER A 1 200 ? -20.697 5.160 51.103 1.00 39.88 200 SER A CA 1
ATOM 1608 C C . SER A 1 200 ? -20.143 5.983 52.271 1.00 39.88 200 SER A C 1
ATOM 1610 O O . SER A 1 200 ? -19.908 5.425 53.341 1.00 39.88 200 SER A O 1
ATOM 1612 N N . THR A 1 201 ? -19.933 7.291 52.090 1.00 42.16 201 THR A N 1
ATOM 1613 C CA . THR A 1 201 ? -19.482 8.215 53.142 1.00 42.16 201 THR A CA 1
ATOM 1614 C C . THR A 1 201 ? -20.553 9.197 53.609 1.00 42.16 201 THR A C 1
ATOM 1616 O O . THR A 1 201 ? -20.272 10.018 54.478 1.00 42.16 201 THR A O 1
ATOM 1619 N N . SER A 1 202 ? -21.822 9.045 53.209 1.00 38.62 202 SER A N 1
ATOM 1620 C CA . SER A 1 202 ? -22.954 9.739 53.852 1.00 38.62 202 SER A CA 1
ATOM 1621 C C . SER A 1 202 ? -23.264 9.230 55.277 1.00 38.62 202 SER A C 1
ATOM 1623 O O . SER A 1 202 ? -24.387 9.359 55.756 1.00 38.62 202 SER A O 1
ATOM 1625 N N . GLY A 1 203 ? -22.264 8.651 55.952 1.00 36.91 203 GLY A N 1
ATOM 1626 C CA . GLY A 1 203 ? -22.190 8.461 57.400 1.00 36.91 203 GLY A CA 1
ATOM 1627 C C . GLY A 1 203 ? -21.148 9.347 58.101 1.00 36.91 203 GLY A C 1
ATOM 1628 O O . GLY A 1 203 ? -21.194 9.447 59.319 1.00 36.91 203 GLY A O 1
ATOM 1629 N N . CYS A 1 204 ? -20.249 10.037 57.389 1.00 32.81 204 CYS A N 1
ATOM 1630 C CA . CYS A 1 204 ? -19.317 10.991 57.993 1.00 32.81 204 CYS A CA 1
ATOM 1631 C C . CYS A 1 204 ? -19.051 12.147 57.027 1.00 32.81 204 CYS A C 1
ATOM 1633 O O . CYS A 1 204 ? -18.312 12.010 56.054 1.00 32.81 204 CYS A O 1
ATOM 1635 N N . GLY A 1 205 ? -19.664 13.295 57.323 1.00 37.72 205 GLY A N 1
ATOM 1636 C CA . GLY A 1 205 ? -19.312 14.561 56.695 1.00 37.72 205 GLY A CA 1
ATOM 1637 C C . GLY A 1 205 ? -17.854 14.942 56.954 1.00 37.72 205 GLY A C 1
ATOM 1638 O O . GLY A 1 205 ? -17.233 14.436 57.882 1.00 37.72 205 GLY A O 1
ATOM 1639 N N . TRP A 1 206 ? -17.318 15.804 56.096 1.00 29.36 206 TRP A N 1
ATOM 1640 C CA . TRP A 1 206 ? -16.737 17.116 56.411 1.00 29.36 206 TRP A CA 1
ATOM 1641 C C . TRP A 1 206 ? -16.003 17.642 55.166 1.00 29.36 206 TRP A C 1
ATOM 1643 O O . TRP A 1 206 ? -15.416 16.888 54.394 1.00 29.36 206 TRP A O 1
ATOM 1653 N N . TYR A 1 207 ? -16.133 18.951 54.966 1.00 30.50 207 TYR A N 1
ATOM 1654 C CA . TYR A 1 207 ? -15.587 19.774 53.889 1.00 30.50 207 TYR A CA 1
ATOM 1655 C C . TYR A 1 207 ? -14.052 19.748 53.797 1.00 30.50 207 TYR A C 1
ATOM 1657 O O . TYR A 1 207 ? -13.391 19.756 54.834 1.00 30.50 207 TYR A O 1
ATOM 1665 N N . ALA A 1 208 ? -13.524 19.877 52.574 1.00 32.81 208 ALA A N 1
ATOM 1666 C CA . ALA A 1 208 ? -12.586 20.933 52.153 1.00 32.81 208 ALA A CA 1
ATOM 1667 C C . ALA A 1 208 ? -12.446 20.918 50.623 1.00 32.81 208 ALA A C 1
ATOM 1669 O O . ALA A 1 208 ? -12.174 19.829 50.071 1.00 32.81 208 ALA A O 1
#

Foldseek 3Di:
DDDPCPAAFDDFDDDPDPQWGDAPHAIEGNVLCVVQVWTAGPLQWIDDPPFIWGRDPPQRFRYADSVRDTHSIDGLLDQADDQDPQLVVLVVVLVVLVVQLVVLVVVLVVLVDDPDDDDPVDDSVLVNQLSVLSNQLSVLSNQLSVLSRSCRRGNDDDVSVVSNVVSVVSNVVSVVVSVVSVVVVVVVVVVVVVVVVVVVCPVDDDDD

Secondary structure (DSSP, 8-state):
------S-EEPPPB-SSTTEEEETTEEEEHHHHHHTT-EEETTTEEEETTEEEE-STTS--SEE-TTS-EET--BTTSB-S---HHHHHHHHHHHHHHHHHHHHHHHHHHHHS--S---TT--THHHHHHHHHHHHHHHHHHHHHHHHHHHHHBSS--HHHHHHHHHHHHHHHHHHHHHHHHHHHHHHHHHHHHHHHHHHSTTS----

Mean predicted aligned error: 11.57 Å

pLDDT: mean 79.83, std 15.99, range [29.36, 95.44]

Sequence (208 aa):
MSVLNLRDVLPFPGGANSSDIFLNGQHLNLTTLEYWNYTLFSNGTLSNNSWCFMTDLPFTPARVLENGTFINATSCYTPMKAIGTRSAIGVGYAVAFGICLVLILINLARHGKLYLPVEKRFYPIGRRWQWYWGSFVCATAIIGLFFGIDVDRYYIQDIPIVINVFFWFLMQMGTTALVWEAVRHWGSWMERHSGFLSSSTSGCGWYA

Nearest PDB structures (foldseek):
  1y2o-assembly1_B  TM=4.144E-01  e=4.189E+00  Homo sapiens

Radius of gyration: 30.2 Å; Cα contacts (8 Å, |Δi|>4): 257; chains: 1; bounding box: 64×34×96 Å

Solvent-accessible surface area (backbone atoms only — not comparable to full-atom values): 11602 Å² total; per-residue (Å²): 138,88,75,83,76,82,70,55,70,45,80,83,50,79,35,98,44,100,52,29,24,51,53,88,92,34,64,35,53,41,60,52,36,57,76,57,55,48,44,40,33,74,85,40,33,39,33,34,103,86,48,50,31,33,46,45,84,91,35,38,46,59,35,65,44,92,88,67,49,60,44,77,50,36,52,36,82,43,73,73,48,68,86,44,72,70,28,55,53,31,52,53,50,30,53,52,34,51,54,50,37,54,53,42,52,54,50,44,58,58,72,62,59,79,89,64,83,87,51,96,88,61,68,68,66,72,75,51,49,37,44,53,30,47,45,49,24,28,52,28,43,36,54,17,30,55,29,42,36,47,53,52,12,29,76,52,90,58,70,40,52,56,51,21,54,52,26,46,52,51,23,52,56,29,47,55,52,25,52,52,43,48,54,60,49,48,56,62,50,49,57,57,54,55,55,51,52,52,68,74,37,76,84,58,88,81,89,132